Protein AF-A0A1H6FJP8-F1 (afdb_monomer_lite)

pLDDT: mean 87.3, std 17.68, range [24.69, 98.19]

Radius of gyration: 52.6 Å; chains: 1; bounding box: 92×52×148 Å

Foldseek 3Di:
DDDDDDDDDDDDDDDDDDDDDDDPPPPVLQVVLVVLQVVLVVCVVVVNNVVSVVSLVVNCVRPVVYPSVVVSVVVVLVVLQVVLVVLLVVLVVCVVVLVLVSSLVSLVVSCVPRVPYPSNVVSVVCNVVSVVSVVVVVVVVVVVVVVVVVVVVVVVLVVLQVQLVVCVVVVVLVSSLVSLVVSCVVPVPDPSNVVSVVCVQFGFDDDPQWTAGQQQWIARNPVRDIDRLEADQWDRPSQATDDDHDKDAQVVQQVDFDDGPNDGPDGFAAPLVVQQQFAWPLPQVRGDHSAAPPVRDDDHRPDDEPPNTDAPRGPCNRNPPDDSWAAHHPDPDGPDIHD

Sequence (339 aa):
MQKILIPLLLLCFVALAAQAWDIPFLNTDESKAEELYNKALDLEVQDQSDKALLYYQDILTRYPDTETAKAVRKKLAEAKESEADVIYQKVLQAEARQDFTQALVYCRELINRYPDTRSASEAQNKLADLEQAQQVAQARQQQREAEQQQQEAQQAINDLYQKALQYEALQDFNNARLYYLDVLNRYPGSSTAQAAQAKLNKLPTKINRYLGYPDGTAKDMVTELMWMRCSVGQKWNGSTCVGKAQRFKWDDAKAIHKTFAGYNDWRLPSIKELRTLVYCSNGKPHYLSMGKDANNNYSGCQGESGKDHDQPTIVKAIFPNTPSGRFWSSSPHADMPGM

Organism: NCBI:txid1899563

InterPro domains:
  IPR011460 Lcl, C-terminal [PF07603] (2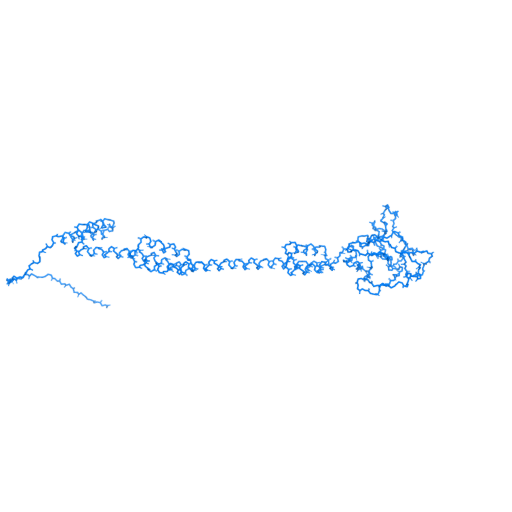16-334)
  IPR011990 Tetratricopeptide-like helical domain superfamily [G3DSA:1.25.40.10] (25-85)
  IPR011990 Tetratricopeptide-like helical domain superfamily [G3DSA:1.25.40.10] (86-206)
  IPR011990 Tetratricopeptide-like helical domain superfamily [SSF48452] (28-192)
  IPR019734 Tetratricopeptide repeat [PF13174] (36-66)
  IPR019734 Tetratricopeptide repeat [PF13174] (93-117)
  IPR019734 Tetratricopeptide repeat [PF13174] (160-190)
  IPR019734 Tetratricopeptide repeat [SM00028] (33-66)
  IPR019734 Tetratricopeptide repeat [SM00028] (84-117)
  IPR019734 Tetratricopeptide repeat [SM00028] (157-190)

Structure (mmCIF, N/CA/C/O backbone):
data_AF-A0A1H6FJP8-F1
#
_entry.id   AF-A0A1H6FJP8-F1
#
loop_
_atom_site.group_PDB
_atom_site.id
_atom_site.type_symbol
_atom_site.label_atom_id
_atom_site.label_alt_id
_atom_site.label_comp_id
_atom_site.label_asym_id
_atom_site.label_entity_id
_atom_site.label_seq_id
_atom_site.pdbx_PDB_ins_code
_atom_site.Cartn_x
_atom_site.Cartn_y
_atom_site.Cartn_z
_atom_site.occupancy
_atom_site.B_iso_or_equiv
_atom_site.auth_seq_id
_atom_site.auth_comp_id
_atom_site.auth_asym_id
_atom_site.auth_atom_id
_atom_site.pdbx_PDB_model_num
ATOM 1 N N . MET A 1 1 ? -16.285 -37.880 72.149 1.00 37.03 1 MET A N 1
ATOM 2 C CA . MET A 1 1 ? -15.861 -36.712 72.963 1.00 37.03 1 MET A CA 1
ATOM 3 C C . MET A 1 1 ? -16.371 -35.483 72.216 1.00 37.03 1 MET A C 1
ATOM 5 O O . MET A 1 1 ? -16.060 -35.427 71.042 1.00 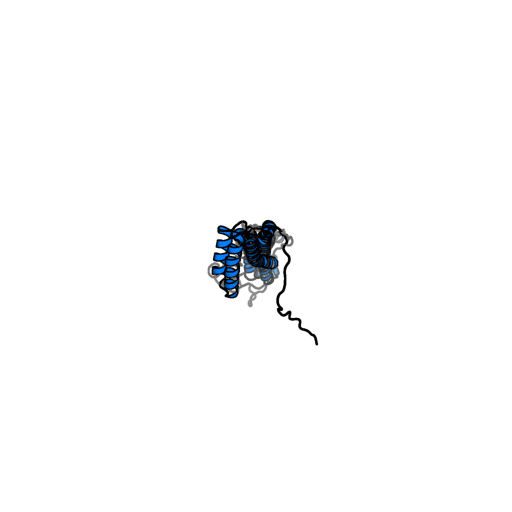37.03 1 MET A O 1
ATOM 9 N N . GLN A 1 2 ? -17.223 -34.563 72.676 1.00 29.03 2 GLN A N 1
ATOM 10 C CA . GLN A 1 2 ? -17.702 -34.055 73.977 1.00 29.03 2 GLN A CA 1
ATOM 11 C C . GLN A 1 2 ? -19.235 -33.788 73.867 1.00 29.03 2 GLN A C 1
ATOM 13 O O . GLN A 1 2 ? -19.692 -33.488 72.774 1.00 29.03 2 GLN A O 1
ATOM 18 N N . LYS A 1 3 ? -20.091 -34.161 74.839 1.00 25.47 3 LYS A N 1
ATOM 19 C CA . LYS A 1 3 ? -20.583 -33.428 76.047 1.00 25.47 3 LYS A CA 1
ATOM 20 C C . LYS A 1 3 ? -21.399 -32.150 75.746 1.00 25.47 3 LYS A C 1
ATOM 22 O O . LYS A 1 3 ? -20.947 -31.386 74.916 1.00 25.47 3 LYS A O 1
ATOM 27 N N . ILE A 1 4 ? -22.485 -31.748 76.422 1.00 25.11 4 ILE A N 1
ATOM 28 C CA . ILE A 1 4 ? -23.422 -32.272 77.445 1.00 25.11 4 ILE A CA 1
ATOM 29 C C . ILE A 1 4 ? -24.652 -31.322 77.436 1.00 25.11 4 ILE A C 1
ATOM 31 O O . ILE A 1 4 ? -24.547 -30.162 77.056 1.00 25.11 4 ILE A O 1
ATOM 35 N N . LEU A 1 5 ? -25.778 -31.870 77.886 1.00 24.69 5 LEU A N 1
ATOM 36 C CA . LEU A 1 5 ? -27.115 -31.342 78.191 1.00 24.69 5 LEU A CA 1
ATOM 37 C C . LEU A 1 5 ? -27.171 -30.169 79.208 1.00 24.69 5 LEU A C 1
ATOM 39 O O . LEU A 1 5 ? -26.436 -30.233 80.185 1.00 24.69 5 LEU A O 1
ATOM 43 N N . ILE A 1 6 ? -28.151 -29.252 79.096 1.00 25.92 6 ILE A N 1
ATOM 44 C CA . ILE A 1 6 ? -28.998 -28.781 80.228 1.00 25.92 6 ILE A CA 1
ATOM 45 C C . ILE A 1 6 ? -30.409 -28.431 79.697 1.00 25.92 6 ILE A C 1
ATOM 47 O O . ILE A 1 6 ? -30.527 -27.519 78.882 1.00 25.92 6 ILE A O 1
ATOM 51 N N . PRO A 1 7 ? -31.484 -29.095 80.168 1.00 34.25 7 PRO A N 1
ATOM 52 C CA . PRO A 1 7 ? -32.860 -28.629 80.060 1.00 34.25 7 PRO A CA 1
ATOM 53 C C . PRO A 1 7 ? -33.293 -28.001 81.396 1.00 34.25 7 PRO A C 1
ATOM 55 O O . PRO A 1 7 ? -32.914 -28.484 82.463 1.00 34.25 7 PRO A O 1
ATOM 58 N N . LEU A 1 8 ? -34.110 -26.951 81.370 1.00 26.64 8 LEU A N 1
ATOM 59 C CA . LEU A 1 8 ? -34.722 -26.420 82.589 1.00 26.64 8 LEU A CA 1
ATOM 60 C C . LEU A 1 8 ? -36.239 -26.586 82.517 1.00 26.64 8 LEU A C 1
ATOM 62 O O . LEU A 1 8 ? -36.924 -26.007 81.679 1.00 26.64 8 LEU A O 1
ATOM 66 N N . LEU A 1 9 ? -36.695 -27.482 83.390 1.00 30.22 9 LEU A N 1
ATOM 67 C CA . LEU A 1 9 ? -38.067 -27.824 83.722 1.00 30.22 9 LEU A CA 1
ATOM 68 C C . LEU A 1 9 ? -38.805 -26.643 84.363 1.00 30.22 9 LEU A C 1
ATOM 70 O O . LEU A 1 9 ? -38.245 -25.907 85.174 1.00 30.22 9 LEU A O 1
ATOM 74 N N . LEU A 1 10 ? -40.102 -26.574 84.059 1.00 35.06 10 LEU A N 1
ATOM 75 C CA . LEU A 1 10 ? -41.147 -26.022 84.919 1.00 35.06 10 LEU A CA 1
ATOM 76 C C . LEU A 1 10 ? -41.001 -26.499 86.374 1.00 35.06 10 LEU A C 1
ATOM 78 O O . LEU A 1 10 ? -40.794 -27.691 86.584 1.00 35.06 10 LEU A O 1
ATOM 82 N N . LEU A 1 11 ? -41.286 -25.628 87.350 1.00 30.16 11 LEU A N 1
ATOM 83 C CA . LEU A 1 11 ? -42.039 -25.995 88.558 1.00 30.16 11 LEU A CA 1
ATOM 84 C C . LEU A 1 11 ? -42.697 -24.772 89.235 1.00 30.16 11 LEU A C 1
ATOM 86 O O . LEU A 1 11 ? -42.210 -23.649 89.178 1.00 30.16 11 LEU A O 1
ATOM 90 N N . CYS A 1 12 ? -43.851 -25.075 89.823 1.00 28.27 12 CYS A N 1
ATOM 91 C CA . CYS A 1 12 ? -44.948 -24.274 90.366 1.00 28.27 12 CYS A CA 1
ATOM 92 C C . CYS A 1 12 ? -44.674 -23.234 91.481 1.00 28.27 12 CYS A C 1
ATOM 94 O O . CYS A 1 12 ? -43.798 -23.417 92.315 1.00 28.27 12 CYS A O 1
ATOM 96 N N . PHE A 1 13 ? -45.575 -22.232 91.515 1.00 31.69 13 PHE A N 1
ATOM 97 C CA . PHE A 1 13 ? -46.287 -21.576 92.643 1.00 31.69 13 PHE A CA 1
ATOM 98 C C . PHE A 1 13 ? -45.646 -21.482 94.053 1.00 31.69 13 PHE A C 1
ATOM 100 O O . PHE A 1 13 ? -45.342 -22.502 94.658 1.00 31.69 13 PHE A O 1
ATOM 107 N N . VAL A 1 14 ? -45.665 -20.278 94.665 1.00 29.44 14 VAL A N 1
ATOM 108 C CA . VAL A 1 14 ? -46.598 -19.844 95.752 1.00 29.44 14 VAL A CA 1
ATOM 109 C C . VAL A 1 14 ? -46.200 -18.461 96.355 1.00 29.44 14 VAL A C 1
ATOM 111 O O . VAL A 1 14 ? -45.043 -18.229 96.678 1.00 29.44 14 VAL A O 1
ATOM 114 N N . ALA A 1 15 ? -47.233 -17.628 96.590 1.00 28.47 15 ALA A N 1
ATOM 115 C CA . ALA A 1 15 ? -47.436 -16.568 97.609 1.00 28.47 15 ALA A CA 1
ATOM 116 C C . ALA A 1 15 ? -46.882 -15.123 97.478 1.00 28.47 15 ALA A C 1
ATOM 118 O O . ALA A 1 15 ? -45.698 -14.852 97.615 1.00 28.47 15 ALA A O 1
ATOM 119 N N . LEU A 1 16 ? -47.869 -14.211 97.388 1.00 32.22 16 LEU A N 1
ATOM 120 C CA . LEU A 1 16 ? -48.073 -12.918 98.075 1.00 32.22 16 LEU A CA 1
ATOM 121 C C . LEU A 1 16 ? -46.871 -11.998 98.374 1.00 32.22 16 LEU A C 1
ATOM 123 O O . LEU A 1 16 ? -46.138 -12.218 99.331 1.00 32.22 16 LEU A O 1
ATOM 127 N N . ALA A 1 17 ? -46.888 -10.814 97.753 1.00 30.05 17 ALA A N 1
ATOM 128 C CA . ALA A 1 17 ? -46.855 -9.539 98.476 1.00 30.05 17 ALA A CA 1
ATOM 129 C C . ALA A 1 17 ? -47.378 -8.410 97.576 1.00 30.05 17 ALA A C 1
ATOM 131 O O . ALA A 1 17 ? -46.937 -8.236 96.444 1.00 30.05 17 ALA A O 1
ATOM 132 N N . ALA A 1 18 ? -48.340 -7.654 98.098 1.00 38.50 18 ALA A N 1
ATOM 133 C CA . ALA A 1 18 ? -48.802 -6.405 97.524 1.00 38.50 18 ALA A CA 1
ATOM 134 C C . ALA A 1 18 ? -47.677 -5.364 97.562 1.00 38.50 18 ALA A C 1
ATOM 136 O O . ALA A 1 18 ? -47.093 -5.148 98.622 1.00 38.50 18 ALA A O 1
ATOM 137 N N . GLN A 1 19 ? -47.439 -4.681 96.445 1.00 33.97 19 GLN A N 1
ATOM 138 C CA . GLN A 1 19 ? -46.933 -3.312 96.428 1.00 33.97 19 GLN A CA 1
ATOM 139 C C . GLN A 1 19 ? -47.252 -2.684 95.072 1.00 33.97 19 GLN A C 1
ATOM 141 O O . GLN A 1 19 ? -46.854 -3.182 94.023 1.00 33.97 19 GLN A O 1
ATOM 146 N N . ALA A 1 20 ? -48.034 -1.610 95.136 1.00 43.78 20 ALA A N 1
ATOM 147 C CA . ALA A 1 20 ? -48.386 -0.752 94.025 1.00 43.78 20 ALA A CA 1
ATOM 148 C C . ALA A 1 20 ? -47.118 -0.170 93.392 1.00 43.78 20 ALA A C 1
ATOM 150 O O . ALA A 1 20 ? -46.425 0.624 94.021 1.00 43.78 20 ALA A O 1
ATOM 151 N N . TRP A 1 21 ? -46.846 -0.585 92.161 1.00 34.16 21 TRP A N 1
ATOM 152 C CA . TRP A 1 21 ? -45.980 0.096 91.211 1.00 34.16 21 TRP A CA 1
ATOM 153 C C . TRP A 1 21 ? -46.736 0.071 89.886 1.00 34.16 21 TRP A C 1
ATOM 155 O O . TRP A 1 21 ? -47.302 -0.960 89.518 1.00 34.16 21 TRP A O 1
ATOM 165 N N . ASP A 1 22 ? -46.828 1.234 89.254 1.00 36.91 22 ASP A N 1
ATOM 166 C CA . ASP A 1 22 ? -47.568 1.513 88.029 1.00 36.91 22 ASP A CA 1
ATOM 167 C C . ASP A 1 22 ? -47.488 0.370 87.006 1.00 36.91 22 ASP A C 1
ATOM 169 O O . ASP A 1 22 ? -46.430 0.097 86.442 1.00 36.91 22 ASP A O 1
ATOM 173 N N . ILE A 1 23 ? -48.621 -0.293 86.744 1.00 41.06 23 ILE A N 1
ATOM 174 C CA . ILE A 1 23 ? -48.758 -1.152 85.565 1.00 41.06 23 ILE A CA 1
ATOM 175 C C . ILE A 1 23 ? -48.712 -0.190 84.373 1.00 41.06 23 ILE A C 1
ATOM 177 O O . ILE A 1 23 ? -49.625 0.636 84.254 1.00 41.06 23 ILE A O 1
ATOM 181 N N . PRO A 1 24 ? -47.693 -0.248 83.494 1.00 42.62 24 PRO A N 1
ATOM 182 C CA . PRO A 1 24 ? -47.736 0.530 82.274 1.00 42.62 24 PRO A CA 1
ATOM 183 C C . PRO A 1 24 ? -48.960 0.036 81.517 1.00 42.62 24 PRO A C 1
ATOM 185 O O . PRO A 1 24 ? -49.108 -1.166 81.291 1.00 42.62 24 PRO A O 1
ATOM 188 N N . PHE A 1 25 ? -49.861 0.960 81.197 1.00 43.28 25 PHE A N 1
ATOM 189 C CA . PHE A 1 25 ? -50.968 0.746 80.277 1.00 43.28 25 PHE A CA 1
ATOM 190 C C . PHE A 1 25 ? -50.482 -0.178 79.152 1.00 43.28 25 PHE A C 1
ATOM 192 O O . PHE A 1 25 ? -49.565 0.195 78.419 1.00 43.28 25 PHE A O 1
ATOM 199 N N . LEU A 1 26 ? -51.033 -1.395 79.058 1.00 48.91 26 LEU A N 1
ATOM 200 C CA . LEU A 1 26 ? -50.840 -2.267 77.902 1.00 48.91 26 LEU A CA 1
ATOM 201 C C . LEU A 1 26 ? -51.206 -1.419 76.690 1.00 48.91 26 LEU A C 1
ATOM 203 O O . LEU A 1 26 ? -52.383 -1.116 76.486 1.00 48.91 26 LEU A O 1
ATOM 207 N N . ASN A 1 27 ? -50.200 -0.958 75.948 1.00 58.41 27 ASN A N 1
ATOM 208 C CA . ASN A 1 27 ? -50.434 -0.191 74.746 1.00 58.41 27 ASN A CA 1
ATOM 209 C C . ASN A 1 27 ? -51.153 -1.144 73.790 1.00 58.41 27 ASN A C 1
ATOM 211 O O . ASN A 1 27 ? -50.550 -2.080 73.265 1.00 58.41 27 ASN A O 1
ATOM 215 N N . THR A 1 28 ? -52.469 -0.974 73.645 1.00 75.62 28 THR A N 1
ATOM 216 C CA . THR A 1 28 ? -53.315 -1.915 72.902 1.00 75.62 28 THR A CA 1
ATOM 217 C C . THR A 1 28 ? -52.879 -2.043 71.451 1.00 75.62 28 THR A C 1
ATOM 219 O O . THR A 1 28 ? -53.184 -3.043 70.811 1.00 75.62 28 THR A O 1
ATOM 222 N N . ASP A 1 29 ? -52.166 -1.041 70.947 1.00 86.62 29 ASP A N 1
ATOM 223 C CA . ASP A 1 29 ? -51.645 -1.009 69.591 1.00 86.62 29 ASP A CA 1
ATOM 224 C C . ASP A 1 29 ? -50.346 -1.813 69.455 1.00 86.62 29 ASP A C 1
ATOM 226 O O . ASP A 1 29 ? -50.175 -2.493 68.449 1.00 86.62 29 ASP A O 1
ATOM 230 N N . GLU A 1 30 ? -49.490 -1.847 70.486 1.00 90.06 30 GLU A N 1
ATOM 231 C CA . GLU A 1 30 ? -48.284 -2.693 70.501 1.00 90.06 30 GLU A CA 1
ATOM 232 C C . GLU A 1 30 ? -48.661 -4.178 70.493 1.00 90.06 30 GLU A C 1
ATOM 234 O O . GLU A 1 30 ? -48.193 -4.936 69.654 1.00 90.06 30 GLU A O 1
ATOM 239 N N . SER A 1 31 ? -49.594 -4.586 71.358 1.00 89.38 31 SER A N 1
ATOM 240 C CA . SER A 1 31 ? -50.030 -5.987 71.434 1.00 89.38 31 SER A CA 1
ATOM 241 C C . SER A 1 31 ? -50.713 -6.466 70.142 1.00 89.38 31 SER A C 1
ATOM 243 O O . SER A 1 31 ? -50.504 -7.600 69.711 1.00 89.38 31 SER A O 1
ATOM 245 N N . LYS A 1 32 ? -51.496 -5.599 69.482 1.00 92.19 32 LYS A N 1
ATOM 246 C CA . LYS A 1 32 ? -52.093 -5.905 68.169 1.00 92.19 32 LYS A CA 1
ATOM 247 C C . LYS A 1 32 ? -51.037 -5.978 67.066 1.00 92.19 32 LYS A C 1
ATOM 249 O O . LYS A 1 32 ? -51.143 -6.832 66.187 1.00 92.19 32 LYS A O 1
ATOM 254 N N . ALA A 1 33 ? -50.030 -5.105 67.107 1.00 91.69 33 ALA A N 1
ATOM 255 C CA . ALA A 1 33 ? -48.909 -5.148 66.178 1.00 91.69 33 ALA A CA 1
ATOM 256 C C . ALA A 1 33 ? -48.092 -6.442 66.346 1.00 91.69 33 ALA A C 1
ATOM 258 O O . ALA A 1 33 ? -47.788 -7.087 65.342 1.00 91.69 33 ALA A O 1
ATOM 259 N N . GLU A 1 34 ? -47.815 -6.874 67.581 1.00 94.12 34 GLU A N 1
ATOM 260 C CA . GLU A 1 34 ? -47.133 -8.143 67.879 1.00 94.12 34 GLU A CA 1
ATOM 261 C C . GLU A 1 34 ? -47.913 -9.362 67.362 1.00 94.12 34 GLU A C 1
ATOM 263 O O . GLU A 1 34 ? -47.320 -10.278 66.790 1.00 94.12 34 GLU A O 1
ATOM 268 N N . GLU A 1 35 ? -49.245 -9.385 67.502 1.00 93.19 35 GLU A N 1
ATOM 269 C CA . GLU A 1 35 ? -50.070 -10.487 66.983 1.00 93.19 35 GLU A CA 1
ATOM 270 C C . GLU A 1 35 ? -49.950 -10.614 65.455 1.00 93.19 35 GLU A C 1
ATOM 272 O O . GLU A 1 35 ? -49.776 -11.715 64.923 1.00 93.19 35 GLU A O 1
ATOM 277 N N . LEU A 1 36 ? -50.015 -9.489 64.737 1.00 93.69 36 LEU A N 1
ATOM 278 C CA . LEU A 1 36 ? -49.828 -9.461 63.284 1.00 93.69 36 LEU A CA 1
ATOM 279 C C . LEU A 1 36 ? -48.393 -9.832 62.892 1.00 93.69 36 LEU A C 1
ATOM 281 O O . LEU A 1 36 ? -48.193 -10.529 61.897 1.00 93.69 36 LEU A O 1
ATOM 285 N N . TYR A 1 37 ? -47.402 -9.408 63.677 1.00 93.88 37 TYR A N 1
ATOM 286 C CA . TYR A 1 37 ? -45.995 -9.717 63.440 1.00 93.88 37 TYR A CA 1
ATOM 287 C C . TYR A 1 37 ? -45.714 -11.217 63.570 1.00 93.88 37 TYR A C 1
ATOM 289 O O . TYR A 1 37 ? -45.068 -11.797 62.699 1.00 93.88 37 TYR A O 1
ATOM 297 N N . ASN A 1 38 ? -46.268 -11.871 64.593 1.00 94.31 38 ASN A N 1
ATOM 298 C CA . ASN A 1 38 ? -46.144 -13.318 64.777 1.00 94.31 38 ASN A CA 1
ATOM 299 C C . ASN A 1 38 ? -46.819 -14.101 63.641 1.00 94.31 38 ASN A C 1
ATOM 301 O O . ASN A 1 38 ? -46.227 -15.039 63.115 1.00 94.31 38 ASN A O 1
ATOM 305 N N . LYS A 1 39 ? -47.998 -13.661 63.173 1.00 94.38 39 LYS A N 1
ATOM 306 C CA . LYS A 1 39 ? -48.638 -14.244 61.977 1.00 94.38 39 LYS A CA 1
ATOM 307 C C . LYS A 1 39 ? -47.760 -14.116 60.732 1.00 94.38 39 LYS A C 1
ATOM 309 O O . LYS A 1 39 ? -47.713 -15.039 59.924 1.00 94.38 39 LYS A O 1
ATOM 314 N N . ALA A 1 40 ? -47.071 -12.987 60.568 1.00 94.06 40 ALA A N 1
ATOM 315 C CA . ALA A 1 40 ? -46.138 -12.797 59.464 1.00 94.06 40 ALA A CA 1
ATOM 316 C C . ALA A 1 40 ? -44.941 -13.758 59.561 1.00 94.06 40 ALA A C 1
ATOM 318 O O . ALA A 1 40 ? -44.594 -14.383 58.564 1.00 94.06 40 ALA A O 1
ATOM 319 N N . LEU A 1 41 ? -44.363 -13.941 60.755 1.00 93.94 41 LEU A N 1
ATOM 320 C CA . LEU A 1 41 ? -43.271 -14.898 60.981 1.00 93.94 41 LEU A CA 1
ATOM 321 C C . LEU A 1 41 ? -43.690 -16.348 60.688 1.00 93.94 41 LEU A C 1
ATOM 323 O O . LEU A 1 41 ? -42.945 -17.076 60.036 1.00 93.94 41 LEU A O 1
ATOM 327 N N . ASP A 1 42 ? -44.890 -16.760 61.103 1.00 94.19 42 ASP A N 1
ATOM 328 C CA . ASP A 1 42 ? -45.411 -18.102 60.806 1.00 94.19 42 ASP A CA 1
ATOM 329 C C . ASP A 1 42 ? -45.552 -18.345 59.296 1.00 94.19 42 ASP A C 1
ATOM 331 O O . ASP A 1 42 ? -45.315 -19.453 58.808 1.00 94.19 42 ASP A O 1
ATOM 335 N N . LEU A 1 43 ? -45.927 -17.308 58.542 1.00 93.12 43 LEU A N 1
ATOM 336 C CA . LEU A 1 43 ? -46.020 -17.362 57.084 1.00 93.12 43 LEU A CA 1
ATOM 337 C C . LEU A 1 43 ? -44.643 -17.418 56.418 1.00 93.12 43 LEU A C 1
ATOM 339 O O . LEU A 1 43 ? -44.495 -18.127 55.425 1.00 93.12 43 LEU A O 1
ATOM 343 N N . GLU A 1 44 ? -43.631 -16.738 56.961 1.00 91.50 44 GLU A N 1
ATOM 344 C CA . GLU A 1 44 ? -42.245 -16.865 56.485 1.00 91.50 44 GLU A CA 1
ATOM 345 C C . GLU A 1 44 ? -41.703 -18.284 56.687 1.00 91.50 44 GLU A C 1
ATOM 347 O O . GLU A 1 44 ? -41.076 -18.836 55.786 1.00 91.50 44 GLU A O 1
ATOM 352 N N . VAL A 1 45 ? -41.999 -18.922 57.827 1.00 93.88 45 VAL A N 1
ATOM 353 C CA . VAL A 1 45 ? -41.628 -20.329 58.081 1.00 93.88 45 VAL A CA 1
ATOM 354 C C . VAL A 1 45 ? -42.276 -21.277 57.062 1.00 93.88 45 VAL A C 1
ATOM 356 O O . VAL A 1 45 ? -41.730 -22.335 56.756 1.00 93.88 45 VAL A O 1
ATOM 359 N N . GLN A 1 46 ? -43.425 -20.890 56.507 1.00 94.19 46 GLN A N 1
ATOM 360 C CA . GLN A 1 46 ? -44.144 -21.626 55.466 1.00 94.19 46 GLN A CA 1
ATOM 361 C C . GLN A 1 46 ? -43.735 -21.228 54.037 1.00 94.19 46 GLN A C 1
ATOM 363 O O . GLN A 1 46 ? -44.418 -21.625 53.092 1.00 94.19 46 GLN A O 1
ATOM 368 N N . ASP A 1 47 ? -42.661 -20.447 53.871 1.00 91.06 47 ASP A N 1
ATOM 369 C CA . ASP A 1 47 ? -42.172 -19.937 52.580 1.00 91.06 47 ASP A CA 1
ATOM 370 C C . ASP A 1 47 ? -43.213 -19.071 51.833 1.00 91.06 47 ASP A C 1
ATOM 372 O O . ASP A 1 47 ? -43.252 -18.985 50.608 1.00 91.06 47 ASP A O 1
ATOM 376 N N . GLN A 1 48 ? -44.109 -18.416 52.582 1.00 92.56 48 GLN A N 1
ATOM 377 C CA . GLN A 1 48 ? -45.150 -17.521 52.061 1.00 92.56 48 GLN A CA 1
ATOM 378 C C . GLN A 1 48 ? -44.769 -16.049 52.255 1.00 92.56 48 GLN A C 1
ATOM 380 O O . GLN A 1 48 ? -45.565 -15.245 52.751 1.00 92.56 48 GLN A O 1
ATOM 385 N N . SER A 1 49 ? -43.553 -15.689 51.840 1.00 87.00 49 SER A N 1
ATOM 386 C CA . SER A 1 49 ? -42.951 -14.361 52.030 1.00 87.00 49 SER A CA 1
ATOM 387 C C . SER A 1 49 ? -43.798 -13.213 51.468 1.00 87.00 49 SER A C 1
ATOM 389 O O . SER A 1 49 ? -43.931 -12.174 52.113 1.00 87.00 49 SER A O 1
ATOM 391 N N . ASP A 1 50 ? -44.473 -13.415 50.331 1.00 89.94 50 ASP A N 1
ATOM 392 C CA . ASP A 1 50 ? -45.378 -12.412 49.747 1.00 89.94 50 ASP A CA 1
ATOM 393 C C . ASP A 1 50 ? -46.571 -12.097 50.660 1.00 89.94 50 ASP A C 1
ATOM 395 O O . ASP A 1 50 ? -47.018 -10.954 50.760 1.00 89.94 50 ASP A O 1
ATOM 399 N N . LYS A 1 51 ? -47.089 -13.112 51.363 1.00 91.50 51 LYS A N 1
ATOM 400 C CA . LYS A 1 51 ? -48.190 -12.927 52.315 1.00 91.50 51 LYS A CA 1
ATOM 401 C C . LYS A 1 51 ? -47.692 -12.324 53.619 1.00 91.50 51 LYS A C 1
ATOM 403 O O . LYS A 1 51 ? -48.377 -11.466 54.168 1.00 91.50 51 LYS A O 1
ATOM 408 N N . ALA A 1 52 ? -46.516 -12.731 54.097 1.00 91.69 52 ALA A N 1
ATOM 409 C CA . ALA A 1 52 ? -45.880 -12.120 55.262 1.00 91.69 52 ALA A CA 1
ATOM 410 C C . ALA A 1 52 ? -45.652 -10.610 55.050 1.00 91.69 52 ALA A C 1
ATOM 412 O O . ALA A 1 52 ? -45.942 -9.808 55.939 1.00 91.69 52 ALA A O 1
ATOM 413 N N . LEU A 1 53 ? -45.256 -10.206 53.836 1.00 92.94 53 LEU A N 1
ATOM 414 C CA . LEU A 1 53 ? -45.071 -8.803 53.461 1.00 92.94 53 LEU A CA 1
ATOM 415 C C . LEU A 1 53 ? -46.352 -7.967 53.608 1.00 92.94 53 LEU A C 1
ATOM 417 O O . LEU A 1 53 ? -46.272 -6.817 54.040 1.00 92.94 53 LEU A O 1
ATOM 421 N N . LEU A 1 54 ? -47.529 -8.532 53.312 1.00 92.88 54 LEU A N 1
ATOM 422 C CA . LEU A 1 54 ? -48.814 -7.844 53.501 1.00 92.88 54 LEU A CA 1
ATOM 423 C C . LEU A 1 54 ? -49.075 -7.524 54.978 1.00 92.88 54 LEU A C 1
ATOM 425 O O . LEU A 1 54 ? -49.488 -6.412 55.298 1.00 92.88 54 LEU A O 1
ATOM 429 N N . TYR A 1 55 ? -48.792 -8.465 55.883 1.00 93.50 55 TYR A N 1
ATOM 430 C CA . TYR A 1 55 ? -48.924 -8.235 57.325 1.00 93.50 55 TYR A CA 1
ATOM 431 C C . TYR A 1 55 ? -47.915 -7.198 57.824 1.00 93.50 55 TYR A C 1
ATOM 433 O O . TYR A 1 55 ? -48.279 -6.314 58.596 1.00 93.50 55 TYR A O 1
ATOM 441 N N . TYR A 1 56 ? -46.673 -7.237 57.334 1.00 94.38 56 TYR A N 1
ATOM 442 C CA . TYR A 1 56 ? -45.678 -6.208 57.641 1.00 94.38 56 TYR A CA 1
ATOM 443 C C . TYR A 1 56 ? -46.111 -4.815 57.174 1.00 94.38 56 TYR A C 1
ATOM 445 O O . TYR A 1 56 ? -45.990 -3.853 57.930 1.00 94.38 56 TYR A O 1
ATOM 453 N N . GLN A 1 57 ? -46.671 -4.691 55.970 1.00 95.00 57 GLN A N 1
ATOM 454 C CA . GLN A 1 57 ? -47.215 -3.421 55.480 1.00 95.00 57 GLN A CA 1
ATOM 455 C C . GLN A 1 57 ? -48.420 -2.947 56.305 1.00 95.00 57 GLN A C 1
ATOM 457 O O . GLN A 1 57 ? -48.540 -1.749 56.573 1.00 95.00 57 GLN A O 1
ATOM 462 N N . ASP A 1 58 ? -49.280 -3.867 56.750 1.00 95.31 58 ASP A N 1
ATOM 463 C CA . ASP A 1 58 ? -50.443 -3.545 57.584 1.00 95.31 58 ASP A CA 1
ATOM 464 C C . ASP A 1 58 ? -50.011 -2.991 58.952 1.00 95.31 58 ASP A C 1
ATOM 466 O O . ASP A 1 58 ? -50.527 -1.961 59.389 1.00 95.31 58 ASP A O 1
ATOM 470 N N . ILE A 1 59 ? -48.985 -3.590 59.573 1.00 95.00 59 ILE A N 1
ATOM 471 C CA . ILE A 1 59 ? -48.379 -3.104 60.825 1.00 95.00 59 ILE A CA 1
ATOM 472 C C . ILE A 1 59 ? -47.826 -1.687 60.654 1.00 95.00 59 ILE A C 1
ATOM 474 O O . ILE A 1 59 ? -48.113 -0.810 61.466 1.00 95.00 59 ILE A O 1
ATOM 478 N N . LEU A 1 60 ? -47.066 -1.438 59.583 1.00 95.56 60 LEU A N 1
ATOM 479 C CA . LEU A 1 60 ? -46.476 -0.120 59.321 1.00 95.56 60 LEU A CA 1
ATOM 480 C C . LEU A 1 60 ? -47.523 0.962 59.045 1.00 95.56 60 LEU A C 1
ATOM 482 O O . LEU A 1 60 ? -47.267 2.134 59.318 1.00 95.56 60 LEU A O 1
ATOM 486 N N . THR A 1 61 ? -48.677 0.572 58.504 1.00 95.44 61 THR A N 1
ATOM 487 C CA . THR A 1 61 ? -49.765 1.489 58.150 1.00 95.44 61 THR A CA 1
ATOM 488 C C . THR A 1 61 ? -50.645 1.809 59.354 1.00 95.44 61 THR A C 1
ATOM 490 O O . THR A 1 61 ? -50.986 2.968 59.577 1.00 95.44 61 THR A O 1
ATOM 493 N N . ARG A 1 62 ? -51.031 0.790 60.130 1.00 94.38 62 ARG A N 1
ATOM 494 C CA . ARG A 1 62 ? -51.993 0.936 61.234 1.00 94.38 62 ARG A CA 1
ATOM 495 C C . ARG A 1 62 ? -51.344 1.284 62.565 1.00 94.38 62 ARG A C 1
ATOM 497 O O . ARG A 1 62 ? -51.987 1.935 63.381 1.00 94.38 62 ARG A O 1
ATOM 504 N N . TYR A 1 63 ? -50.099 0.863 62.780 1.00 94.25 63 TYR A N 1
ATOM 505 C CA . TYR A 1 63 ? -49.409 0.968 64.067 1.00 94.25 63 TYR A CA 1
ATOM 506 C C . TYR A 1 63 ? -47.990 1.556 63.926 1.00 94.25 63 TYR A C 1
ATOM 508 O O . TYR A 1 63 ? -47.034 0.976 64.444 1.00 94.25 63 TYR A O 1
ATOM 516 N N . PRO A 1 64 ? -47.801 2.700 63.236 1.00 93.69 64 PRO A N 1
ATOM 517 C CA . PRO A 1 64 ? -46.484 3.187 62.815 1.00 93.69 64 PRO A CA 1
ATOM 518 C C . PRO A 1 64 ? -45.513 3.509 63.962 1.00 93.69 64 PRO A C 1
ATOM 520 O O . PRO A 1 64 ? -44.301 3.412 63.754 1.00 93.69 64 PRO A O 1
ATOM 523 N N . ASP A 1 65 ? -46.008 3.883 65.141 1.00 92.75 65 ASP A N 1
ATOM 524 C CA . ASP A 1 65 ? -45.177 4.361 66.257 1.00 92.75 65 ASP A CA 1
ATOM 525 C C . ASP A 1 65 ? -44.788 3.257 67.259 1.00 92.75 65 ASP A C 1
ATOM 527 O O . ASP A 1 65 ? -44.068 3.520 68.222 1.00 92.75 65 ASP A O 1
ATOM 531 N N . THR A 1 66 ? -45.233 2.019 67.019 1.00 93.88 66 THR A N 1
ATOM 532 C CA . THR A 1 66 ? -44.940 0.848 67.866 1.00 93.88 66 THR A CA 1
ATOM 533 C C . THR A 1 66 ? -43.478 0.400 67.771 1.00 93.88 66 THR A C 1
ATOM 535 O O . THR A 1 66 ? -42.812 0.594 66.745 1.00 93.88 66 THR A O 1
ATOM 538 N N . GLU A 1 67 ? -42.970 -0.246 68.824 1.00 93.38 67 GLU A N 1
ATOM 539 C CA . GLU A 1 67 ? -41.650 -0.893 68.792 1.00 93.38 67 GLU A CA 1
ATOM 540 C C . GLU A 1 67 ? -41.639 -2.036 67.770 1.00 93.38 67 GLU A C 1
ATOM 542 O O . GLU A 1 67 ? -40.679 -2.182 67.007 1.00 93.38 67 GLU A O 1
ATOM 547 N N . THR A 1 68 ? -42.752 -2.762 67.649 1.00 91.75 68 THR A N 1
ATOM 548 C CA . THR A 1 68 ? -42.958 -3.762 66.600 1.00 91.75 68 THR A CA 1
ATOM 549 C C . THR A 1 68 ? -42.815 -3.149 65.206 1.00 91.75 68 THR A C 1
ATOM 551 O O . THR A 1 68 ? -42.057 -3.669 64.388 1.00 91.75 68 THR A O 1
ATOM 554 N N . ALA A 1 69 ? -43.441 -2.002 64.917 1.00 92.69 69 ALA A N 1
ATOM 555 C CA . ALA A 1 69 ? -43.266 -1.329 63.628 1.00 92.69 69 ALA A CA 1
ATOM 556 C C . ALA A 1 69 ? -41.813 -0.892 63.378 1.00 92.69 69 ALA A C 1
ATOM 558 O O . ALA A 1 69 ? -41.342 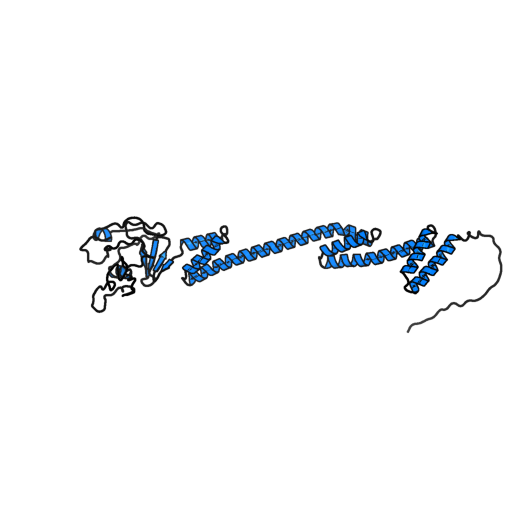-0.977 62.242 1.00 92.69 69 ALA A O 1
ATOM 559 N N . LYS A 1 70 ? -41.059 -0.466 64.403 1.00 93.56 70 LYS A N 1
ATOM 560 C CA . LYS A 1 70 ? -39.612 -0.196 64.263 1.00 93.56 70 LYS A CA 1
ATOM 561 C C . LYS A 1 70 ? -38.832 -1.463 63.902 1.00 93.56 70 LYS A C 1
ATOM 563 O O . LYS A 1 70 ? -38.000 -1.414 62.994 1.00 93.56 70 LYS A O 1
ATOM 568 N N . ALA A 1 71 ? -39.129 -2.591 64.550 1.00 93.12 71 ALA A N 1
ATOM 569 C CA . ALA A 1 71 ? -38.522 -3.881 64.230 1.00 93.12 71 ALA A CA 1
ATOM 570 C C . ALA A 1 71 ? -38.851 -4.329 62.793 1.00 93.12 71 ALA A C 1
ATOM 572 O O . ALA A 1 71 ? -37.948 -4.737 62.062 1.00 93.12 71 ALA A O 1
ATOM 573 N N . VAL A 1 72 ? -40.103 -4.161 62.345 1.00 93.94 72 VAL A N 1
ATOM 574 C CA . VAL A 1 72 ? -40.514 -4.442 60.958 1.00 93.94 72 VAL A CA 1
ATOM 575 C C . VAL A 1 72 ? -39.758 -3.563 59.961 1.00 93.94 72 VAL A C 1
ATOM 577 O O . VAL A 1 72 ? -39.220 -4.084 58.984 1.00 93.94 72 VAL A O 1
ATOM 580 N N . ARG A 1 73 ? -39.655 -2.245 60.200 1.00 93.81 73 ARG A N 1
ATOM 581 C CA . ARG A 1 73 ? -38.878 -1.338 59.328 1.00 93.81 73 ARG A CA 1
ATOM 582 C C . ARG A 1 73 ? -37.432 -1.801 59.197 1.00 93.81 73 ARG A C 1
ATOM 584 O O . ARG A 1 73 ? -36.917 -1.848 58.084 1.00 93.81 73 ARG A O 1
ATOM 591 N N . LYS A 1 74 ? -36.801 -2.162 60.320 1.00 93.44 74 LYS A N 1
ATOM 592 C CA . LYS A 1 74 ? -35.429 -2.677 60.341 1.00 93.44 74 LYS A CA 1
ATOM 593 C C . LYS A 1 74 ? -35.305 -3.963 59.521 1.00 93.44 74 LYS A C 1
ATOM 595 O O . LYS A 1 74 ? -34.453 -4.022 58.642 1.00 93.44 74 LYS A O 1
ATOM 600 N N . LYS A 1 75 ? -36.190 -4.940 59.738 1.00 92.94 75 LYS A N 1
ATOM 601 C CA . LYS A 1 75 ? -36.191 -6.215 59.003 1.00 92.94 75 LYS A CA 1
ATOM 602 C C . LYS A 1 75 ? -36.354 -6.017 57.492 1.00 92.94 75 LYS A C 1
ATOM 604 O O . LYS A 1 75 ? -35.609 -6.597 56.708 1.00 92.94 75 LYS A O 1
ATOM 609 N N . LEU A 1 76 ? -37.287 -5.162 57.067 1.00 91.50 76 LEU A N 1
ATOM 610 C CA . LEU A 1 76 ? -37.483 -4.859 55.645 1.00 91.50 76 LEU A CA 1
ATOM 611 C C . LEU A 1 76 ? -36.300 -4.088 55.039 1.00 91.50 76 LEU A C 1
ATOM 613 O O . LEU A 1 76 ? -35.976 -4.299 53.873 1.00 91.50 76 LEU A O 1
ATOM 617 N N . ALA A 1 77 ? -35.650 -3.207 55.806 1.00 90.81 77 ALA A N 1
ATOM 618 C CA . ALA A 1 77 ? -34.438 -2.518 55.365 1.00 90.81 77 ALA A CA 1
ATOM 619 C C . ALA A 1 77 ? -33.256 -3.490 55.199 1.00 90.81 77 ALA A C 1
ATOM 621 O O . ALA A 1 77 ? -32.555 -3.415 54.195 1.00 90.81 77 ALA A O 1
ATOM 622 N N . GLU A 1 78 ? -33.077 -4.439 56.123 1.00 92.38 78 GLU A N 1
ATOM 623 C CA . GLU A 1 78 ? -32.057 -5.495 56.032 1.00 92.38 78 GLU A CA 1
ATOM 624 C C . GLU A 1 78 ? -32.290 -6.414 54.824 1.00 92.38 78 GLU A C 1
ATOM 626 O O . GLU A 1 78 ? -31.347 -6.726 54.097 1.00 92.38 78 GLU A O 1
ATOM 631 N N . ALA A 1 79 ? -33.544 -6.791 54.550 1.00 89.81 79 ALA A N 1
ATOM 632 C CA . ALA A 1 79 ? -33.889 -7.565 53.357 1.00 89.81 79 ALA A CA 1
ATOM 633 C C . ALA A 1 79 ? -33.550 -6.799 52.064 1.00 89.81 79 ALA A C 1
ATOM 635 O O . ALA A 1 79 ? -32.882 -7.344 51.184 1.00 89.81 79 ALA A O 1
ATOM 636 N N . LYS A 1 80 ? -33.921 -5.512 51.975 1.00 92.38 80 LYS A N 1
ATOM 637 C CA . LYS A 1 80 ? -33.558 -4.649 50.837 1.00 92.38 80 LYS A CA 1
ATOM 638 C C . LYS A 1 80 ? -32.045 -4.510 50.670 1.00 92.38 80 LYS A C 1
ATOM 640 O O . LYS A 1 80 ? -31.566 -4.574 49.543 1.00 92.38 80 LYS A O 1
ATOM 645 N N . GLU A 1 81 ? -31.300 -4.345 51.763 1.00 95.31 81 GLU A N 1
ATOM 646 C CA . GLU A 1 81 ? -29.833 -4.297 51.723 1.00 95.31 81 GLU A CA 1
ATOM 647 C C . GLU A 1 81 ? -29.247 -5.617 51.208 1.00 95.31 81 GLU A C 1
ATOM 649 O O . GLU A 1 81 ? -28.329 -5.592 50.398 1.00 95.31 81 GLU A O 1
ATOM 654 N N . SER A 1 82 ? -29.796 -6.768 51.609 1.00 94.06 82 SER A N 1
ATOM 655 C CA . SER A 1 82 ? -29.311 -8.070 51.131 1.00 94.06 82 SER A CA 1
ATOM 656 C C . SER A 1 82 ? -29.512 -8.264 49.622 1.00 94.06 82 SER A C 1
ATOM 658 O O . SER A 1 82 ? -28.617 -8.760 48.939 1.00 94.06 82 SER A O 1
ATOM 660 N N . GLU A 1 83 ? -30.646 -7.819 49.070 1.00 93.88 83 GLU A N 1
ATOM 661 C CA . GLU A 1 83 ? -30.885 -7.840 47.621 1.00 93.88 83 GLU A CA 1
ATOM 662 C C . GLU A 1 83 ? -29.964 -6.860 46.879 1.00 93.88 83 GLU A C 1
ATOM 664 O O . GLU A 1 83 ? -29.439 -7.176 45.807 1.00 93.88 83 GLU A O 1
ATOM 669 N N . ALA A 1 84 ? -29.746 -5.681 47.463 1.00 96.06 84 ALA A N 1
ATOM 670 C CA . ALA A 1 84 ? -28.862 -4.650 46.941 1.00 96.06 84 ALA A CA 1
ATOM 671 C C . ALA A 1 84 ? -27.391 -5.111 46.903 1.00 96.06 84 ALA A C 1
ATOM 673 O O . ALA A 1 84 ? -26.722 -4.918 45.882 1.00 96.06 84 ALA A O 1
ATOM 674 N N . ASP A 1 85 ? -26.912 -5.793 47.950 1.00 96.94 85 ASP A N 1
ATOM 675 C CA . ASP A 1 85 ? -25.553 -6.346 48.016 1.00 96.94 85 ASP A CA 1
ATOM 676 C C . ASP A 1 85 ? -25.313 -7.365 46.898 1.00 96.94 85 ASP A C 1
ATOM 678 O O . ASP A 1 85 ? -24.292 -7.306 46.220 1.00 96.94 85 ASP A O 1
ATOM 682 N N . VAL A 1 86 ? -26.284 -8.233 46.588 1.00 96.75 86 VAL A N 1
ATOM 683 C CA . VAL A 1 86 ? -26.155 -9.191 45.474 1.00 96.75 86 VAL A CA 1
ATOM 684 C C . VAL A 1 86 ? -25.897 -8.484 44.138 1.00 96.75 86 VAL A C 1
ATOM 686 O O . VAL A 1 86 ? -25.092 -8.959 43.332 1.00 96.75 86 VAL A O 1
ATOM 689 N N . ILE A 1 87 ? -26.556 -7.350 43.875 1.00 96.06 87 ILE A N 1
ATOM 690 C CA . ILE A 1 87 ? -26.314 -6.557 42.658 1.00 96.06 87 ILE A CA 1
ATOM 691 C C . ILE A 1 87 ? -24.951 -5.864 42.739 1.00 96.06 87 ILE A C 1
ATOM 693 O O . ILE A 1 87 ? -24.209 -5.858 41.756 1.00 96.06 87 ILE A O 1
ATOM 697 N N . TYR A 1 88 ? -24.577 -5.344 43.906 1.00 96.94 88 TYR A N 1
ATOM 698 C CA . TYR A 1 88 ? -23.269 -4.729 44.111 1.00 96.94 88 TYR A CA 1
ATOM 699 C C . TYR A 1 88 ? -22.114 -5.721 43.902 1.00 96.94 88 TYR A C 1
ATOM 701 O O . TYR A 1 88 ? -21.137 -5.402 43.226 1.00 96.94 88 TYR A O 1
ATOM 709 N N . GLN A 1 89 ? -22.254 -6.977 44.333 1.00 97.69 89 GLN A N 1
ATOM 710 C CA . GLN A 1 89 ? -21.282 -8.030 44.023 1.00 97.69 89 GLN A CA 1
ATOM 711 C C . GLN A 1 89 ? -21.116 -8.237 42.507 1.00 97.69 89 GLN A C 1
ATOM 713 O O . GLN A 1 89 ? -20.008 -8.508 42.038 1.00 97.69 89 GLN A O 1
ATOM 718 N N . LYS A 1 90 ? -22.175 -8.056 41.703 1.00 97.88 90 LYS A N 1
ATOM 719 C CA . LYS A 1 90 ? -22.065 -8.096 40.232 1.00 97.88 90 LYS A CA 1
ATOM 720 C C . LYS A 1 90 ? -21.291 -6.902 39.671 1.00 97.88 90 LYS A C 1
ATOM 722 O O . LYS A 1 90 ? -20.546 -7.092 38.709 1.00 97.88 90 LYS A O 1
ATOM 727 N N . VAL A 1 91 ? -21.420 -5.710 40.267 1.00 97.44 91 VAL A N 1
ATOM 728 C CA . VAL A 1 91 ? -20.584 -4.538 39.929 1.00 97.44 91 VAL A CA 1
ATOM 729 C C . VAL A 1 91 ? -19.112 -4.891 40.122 1.00 97.44 91 VAL A C 1
ATOM 731 O O . VAL A 1 91 ? -18.329 -4.766 39.182 1.00 97.44 91 VAL A O 1
ATOM 734 N N . LEU A 1 92 ? -18.754 -5.409 41.301 1.00 96.81 92 LEU A N 1
ATOM 735 C CA . LEU A 1 92 ? -17.373 -5.771 41.635 1.00 96.81 92 LEU A CA 1
ATOM 736 C C . LEU A 1 92 ? -16.818 -6.856 40.701 1.00 96.81 92 LEU A C 1
ATOM 738 O O . LEU A 1 92 ? -15.669 -6.785 40.269 1.00 96.81 92 LEU A O 1
ATOM 742 N N . GLN A 1 93 ? -17.635 -7.848 40.338 1.00 97.50 93 GLN A N 1
ATOM 743 C CA . GLN A 1 93 ? -17.241 -8.883 39.379 1.00 97.50 93 GLN A CA 1
ATOM 744 C C . GLN A 1 93 ? -17.019 -8.332 37.965 1.00 97.50 93 GLN A C 1
ATOM 746 O O . GLN A 1 93 ? -16.078 -8.753 37.291 1.00 97.50 93 GLN A O 1
ATOM 751 N N . ALA A 1 94 ? -17.872 -7.417 37.498 1.00 97.12 94 ALA A N 1
ATOM 752 C CA . ALA A 1 94 ? -17.713 -6.773 36.197 1.00 97.12 94 ALA A CA 1
ATOM 753 C C . ALA A 1 94 ? -16.465 -5.874 36.169 1.00 97.12 94 ALA A C 1
ATOM 755 O O . ALA A 1 94 ? -15.669 -5.952 35.234 1.00 97.12 94 ALA A O 1
ATOM 756 N N . GLU A 1 95 ? -16.233 -5.108 37.237 1.00 95.12 95 GLU A N 1
ATOM 757 C CA . GLU A 1 95 ? -15.032 -4.289 37.428 1.00 95.12 95 GLU A CA 1
ATOM 758 C C . GLU A 1 95 ? -13.756 -5.147 37.434 1.00 95.12 95 GLU A C 1
ATOM 760 O O . GLU A 1 95 ? -12.796 -4.828 36.733 1.00 95.12 95 GLU A O 1
ATOM 765 N N . ALA A 1 96 ? -13.764 -6.294 38.125 1.00 96.12 96 ALA A N 1
ATOM 766 C CA . ALA A 1 96 ? -12.646 -7.241 38.129 1.00 96.12 96 ALA A CA 1
ATOM 767 C C . ALA A 1 96 ? -12.336 -7.820 36.734 1.00 96.12 96 ALA A C 1
ATOM 769 O O . ALA A 1 96 ? -11.189 -8.157 36.443 1.00 96.12 96 ALA A O 1
ATOM 770 N N . ARG A 1 97 ? -13.341 -7.912 35.853 1.00 96.38 97 ARG A N 1
ATOM 771 C CA . ARG A 1 97 ? -13.184 -8.308 34.441 1.00 96.38 97 ARG A CA 1
ATOM 772 C C . ARG A 1 97 ? -12.833 -7.138 33.519 1.00 96.38 97 ARG A C 1
ATOM 774 O O . ARG A 1 97 ? -12.672 -7.359 32.324 1.00 96.38 97 ARG A O 1
ATOM 781 N N . GLN A 1 98 ? -12.724 -5.919 34.055 1.00 94.75 98 GLN A N 1
ATOM 782 C CA . GLN A 1 98 ? -12.587 -4.669 33.298 1.00 94.75 98 GLN A CA 1
ATOM 783 C C . GLN A 1 98 ? -13.754 -4.407 32.329 1.00 94.75 98 GLN A C 1
ATOM 785 O O . GLN A 1 98 ? -13.621 -3.644 31.372 1.00 94.75 98 GLN A O 1
ATOM 790 N N . ASP A 1 99 ? -14.918 -5.007 32.587 1.00 96.62 99 ASP A N 1
ATOM 791 C CA . ASP A 1 99 ? -16.150 -4.743 31.849 1.00 96.62 99 ASP A CA 1
ATOM 792 C C . ASP A 1 99 ? -16.879 -3.553 32.485 1.00 96.62 99 ASP A C 1
ATOM 794 O O . ASP A 1 99 ? -17.896 -3.679 33.173 1.00 96.62 99 ASP A O 1
ATOM 798 N N . PHE A 1 100 ? -16.301 -2.366 32.292 1.00 96.56 100 PHE A N 1
ATOM 799 C CA . PHE A 1 100 ? -16.809 -1.124 32.879 1.00 96.56 100 PHE A CA 1
ATOM 800 C C . PHE A 1 100 ? -18.202 -0.761 32.354 1.00 96.56 100 PHE A C 1
ATOM 802 O O . PHE A 1 100 ? -18.998 -0.169 33.078 1.00 96.56 100 PHE A O 1
ATOM 809 N N . THR A 1 101 ? -18.535 -1.165 31.124 1.00 96.00 101 THR A N 1
ATOM 810 C CA . THR A 1 101 ? -19.876 -0.982 30.557 1.00 96.00 101 THR A CA 1
ATOM 811 C C . THR A 1 101 ? -20.908 -1.745 31.380 1.00 96.00 101 THR A C 1
ATOM 813 O O . THR A 1 101 ? -21.911 -1.167 31.802 1.00 96.00 101 THR A O 1
ATOM 816 N N . GLN A 1 102 ? -20.647 -3.023 31.660 1.00 96.25 102 GLN A N 1
ATOM 817 C CA . GLN A 1 102 ? -21.549 -3.847 32.453 1.00 96.25 102 GLN A CA 1
ATOM 818 C C . GLN A 1 102 ? -21.581 -3.416 33.929 1.00 96.25 102 GLN A C 1
ATOM 820 O O . GLN A 1 102 ? -22.653 -3.405 34.537 1.00 96.25 102 GLN A O 1
ATOM 825 N N . ALA A 1 103 ? -20.442 -3.001 34.497 1.00 97.31 103 ALA A N 1
ATOM 826 C CA . ALA A 1 103 ? -20.376 -2.463 35.858 1.00 97.31 103 ALA A CA 1
ATOM 827 C C . ALA A 1 103 ? -21.264 -1.215 36.023 1.00 97.31 103 ALA A C 1
ATOM 829 O O . ALA A 1 103 ? -22.042 -1.135 36.971 1.00 97.31 103 ALA A O 1
ATOM 830 N N . LEU A 1 104 ? -21.227 -0.281 35.064 1.00 97.75 104 LEU A N 1
ATOM 831 C CA . LEU A 1 104 ? -22.075 0.916 35.063 1.00 97.75 104 LEU A CA 1
ATOM 832 C C . LEU A 1 104 ? -23.566 0.593 34.933 1.00 97.75 104 LEU A C 1
ATOM 834 O O . LEU A 1 104 ? -24.390 1.263 35.557 1.00 97.75 104 LEU A O 1
ATOM 838 N N . VAL A 1 105 ? -23.923 -0.429 34.147 1.00 97.81 105 VAL A N 1
ATOM 839 C CA . VAL A 1 105 ? -25.311 -0.911 34.052 1.00 97.81 105 VAL A CA 1
ATOM 840 C C . VAL A 1 105 ? -25.796 -1.399 35.416 1.00 97.81 105 VAL A C 1
ATOM 842 O O . VAL A 1 105 ? -26.852 -0.957 35.866 1.00 97.81 105 VAL A O 1
ATOM 845 N N . TYR A 1 106 ? -25.008 -2.229 36.107 1.00 97.69 106 TYR A N 1
ATOM 846 C CA . TYR A 1 106 ? -25.366 -2.714 37.441 1.00 97.69 106 TYR A CA 1
ATOM 847 C C . TYR A 1 106 ? -25.409 -1.596 38.489 1.00 97.69 106 TYR A C 1
ATOM 849 O O . TYR A 1 106 ? -26.329 -1.578 39.302 1.00 97.69 106 TYR A O 1
ATOM 857 N N . CYS A 1 107 ? -24.489 -0.624 38.448 1.00 96.81 107 CYS A N 1
ATOM 858 C CA . CYS A 1 107 ? -24.551 0.543 39.335 1.00 96.81 107 CYS A CA 1
ATOM 859 C C . CYS A 1 107 ? -25.855 1.328 39.143 1.00 96.81 107 CYS A C 1
ATOM 861 O O . CYS A 1 107 ? -26.526 1.661 40.116 1.00 96.81 107 CYS A O 1
ATOM 863 N N . ARG A 1 108 ? -26.242 1.601 37.890 1.00 96.81 108 ARG A N 1
ATOM 864 C CA . ARG A 1 108 ? -27.481 2.331 37.574 1.00 96.81 108 ARG A CA 1
ATOM 865 C C . ARG A 1 108 ? -28.725 1.542 37.982 1.00 96.81 108 ARG A C 1
ATOM 867 O O . ARG A 1 108 ? -29.665 2.132 38.503 1.00 96.81 108 ARG A O 1
ATOM 874 N N . GLU A 1 109 ? -28.731 0.224 37.781 1.00 96.88 109 GLU A N 1
ATOM 875 C CA . GLU A 1 109 ? -29.807 -0.661 38.248 1.00 96.88 109 GLU A CA 1
ATOM 876 C C . GLU A 1 109 ? -29.962 -0.597 39.774 1.00 96.88 109 GLU A C 1
ATOM 878 O O . GLU A 1 109 ? -31.064 -0.374 40.275 1.00 96.88 109 GLU A O 1
ATOM 883 N N . LEU A 1 110 ? -28.852 -0.736 40.501 1.00 97.31 110 LEU A N 1
ATOM 884 C CA . LEU A 1 110 ? -28.808 -0.722 41.959 1.00 97.31 110 LEU A CA 1
ATOM 885 C C . LEU A 1 110 ? -29.310 0.606 42.541 1.00 97.31 110 LEU A C 1
ATOM 887 O O . LEU A 1 110 ? -30.187 0.602 43.404 1.00 97.31 110 LEU A O 1
ATOM 891 N N . ILE A 1 111 ? -28.814 1.733 42.021 1.00 96.75 111 ILE A N 1
ATOM 892 C CA . ILE A 1 111 ? -29.209 3.081 42.462 1.00 96.75 111 ILE A CA 1
ATOM 893 C C . ILE A 1 111 ? -30.700 3.333 42.199 1.00 96.75 111 ILE A C 1
ATOM 895 O O . ILE A 1 111 ? -31.387 3.897 43.045 1.00 96.75 111 ILE A O 1
ATOM 899 N N . ASN A 1 112 ? -31.223 2.888 41.053 1.00 96.75 112 ASN A N 1
ATOM 900 C CA . ASN A 1 112 ? -32.627 3.107 40.700 1.00 96.75 112 ASN A CA 1
ATOM 901 C C . ASN A 1 112 ? -33.592 2.223 41.502 1.00 96.75 112 ASN A C 1
ATOM 903 O O . ASN A 1 112 ? -34.708 2.648 41.797 1.00 96.75 112 ASN A O 1
ATOM 907 N N . ARG A 1 113 ? -33.197 0.984 41.821 1.00 96.38 113 ARG A N 1
ATOM 908 C CA . ARG A 1 113 ? -34.079 -0.002 42.463 1.00 96.38 113 ARG A CA 1
ATOM 909 C C . ARG A 1 113 ? -34.018 0.036 43.992 1.00 96.38 113 ARG A C 1
ATOM 911 O O . ARG A 1 113 ? -35.032 -0.233 44.633 1.00 96.38 113 ARG A O 1
ATOM 918 N N . TYR A 1 114 ? -32.869 0.397 44.569 1.00 95.56 114 TYR A N 1
ATOM 919 C CA . TYR A 1 114 ? -32.634 0.402 46.019 1.00 95.56 114 TYR A CA 1
ATOM 920 C C . TYR A 1 114 ? -31.904 1.677 46.497 1.00 95.56 114 TYR A C 1
ATOM 922 O O . TYR A 1 114 ? -30.855 1.571 47.135 1.00 95.56 114 TYR A O 1
ATOM 930 N N . PRO A 1 115 ? -32.433 2.887 46.230 1.00 95.31 115 PRO A N 1
ATOM 931 C CA . PRO A 1 115 ? -31.718 4.153 46.450 1.00 95.31 115 PRO A CA 1
ATOM 932 C C . PRO A 1 115 ? -31.273 4.396 47.903 1.00 95.31 115 PRO A C 1
ATOM 934 O O . PRO A 1 115 ? -30.236 5.011 48.125 1.00 95.31 115 PRO A O 1
ATOM 937 N N . ASP A 1 116 ? -32.018 3.882 48.886 1.00 93.38 116 ASP A N 1
ATOM 938 C CA . ASP A 1 116 ? -31.773 4.123 50.318 1.00 93.38 116 ASP A CA 1
ATOM 939 C C . ASP A 1 116 ? -30.806 3.109 50.967 1.00 93.38 116 ASP A C 1
ATOM 941 O O . ASP A 1 116 ? -30.673 3.067 52.191 1.00 93.38 116 ASP A O 1
ATOM 945 N N . THR A 1 117 ? -30.165 2.247 50.172 1.00 96.38 117 THR A N 1
ATOM 946 C CA . THR A 1 117 ? -29.257 1.197 50.670 1.00 96.38 117 THR A CA 1
ATOM 947 C C . THR A 1 117 ? -27.812 1.676 50.769 1.00 96.38 117 THR A C 1
ATOM 949 O O . THR A 1 117 ? -27.365 2.568 50.037 1.00 96.38 117 THR A O 1
ATOM 952 N N . ARG A 1 118 ? -27.036 1.045 51.656 1.00 96.50 118 ARG A N 1
ATOM 953 C CA . ARG A 1 118 ? -25.591 1.283 51.752 1.00 96.50 118 ARG A CA 1
ATOM 954 C C . ARG A 1 118 ? -24.911 0.885 50.443 1.00 96.50 118 ARG A C 1
ATOM 956 O O . ARG A 1 118 ? -24.102 1.653 49.926 1.00 96.50 118 ARG A O 1
ATOM 963 N N . SER A 1 119 ? -25.284 -0.266 49.889 1.00 96.44 119 SER A N 1
ATOM 964 C CA . SER A 1 119 ? -24.791 -0.756 48.598 1.00 96.44 119 SER A CA 1
ATOM 965 C C . SER A 1 119 ? -25.004 0.251 47.455 1.00 96.44 119 SER A C 1
ATOM 967 O O . SER A 1 119 ? -24.089 0.489 46.666 1.00 96.44 119 SER A O 1
ATOM 969 N N . ALA A 1 120 ? -26.167 0.915 47.386 1.00 95.81 120 ALA A N 1
ATOM 970 C CA . ALA A 1 120 ? -26.409 1.968 46.395 1.00 95.81 120 ALA A CA 1
ATOM 971 C C . ALA A 1 120 ? -25.509 3.198 46.589 1.00 95.81 120 ALA A C 1
ATOM 973 O O . ALA A 1 120 ? -24.995 3.734 45.606 1.00 95.81 120 ALA A O 1
ATOM 974 N N . SER A 1 121 ? -25.249 3.605 47.836 1.00 96.94 121 SER A N 1
ATOM 975 C CA . SER A 1 121 ? -24.309 4.697 48.132 1.00 96.94 121 SER A CA 1
ATOM 976 C C . SER A 1 121 ? -22.876 4.353 47.704 1.00 96.94 121 SER A C 1
ATOM 978 O O . SER A 1 121 ? -22.179 5.185 47.121 1.00 96.94 121 SER A O 1
ATOM 980 N N . GLU A 1 122 ? -22.431 3.114 47.938 1.00 96.25 122 GLU A N 1
ATOM 981 C CA . GLU A 1 122 ? -21.114 2.650 47.486 1.00 96.25 122 GLU A CA 1
ATOM 982 C C . GLU A 1 122 ? -21.013 2.617 45.949 1.00 96.25 122 GLU A C 1
ATOM 984 O O . GLU A 1 122 ? -20.021 3.080 45.379 1.00 96.25 122 GLU A O 1
ATOM 989 N N . ALA A 1 123 ? -22.061 2.153 45.262 1.00 95.12 123 ALA A N 1
ATOM 990 C CA . ALA A 1 123 ? -22.134 2.164 43.801 1.00 95.12 123 ALA A CA 1
ATOM 991 C C . ALA A 1 123 ? -22.135 3.583 43.212 1.00 95.12 123 ALA A C 1
ATOM 993 O O . ALA A 1 123 ? -21.500 3.823 42.183 1.00 95.12 123 ALA A O 1
ATOM 994 N N . GLN A 1 124 ? -22.800 4.535 43.873 1.00 96.38 124 GLN A N 1
ATOM 995 C CA . GLN A 1 124 ? -22.808 5.938 43.463 1.00 96.38 124 GLN A CA 1
ATOM 996 C C . GLN A 1 124 ? -21.412 6.565 43.557 1.00 96.38 124 GLN A C 1
ATOM 998 O O . GLN A 1 124 ? -20.998 7.256 42.627 1.00 96.38 124 GLN A O 1
ATOM 1003 N N . ASN A 1 125 ? -20.655 6.265 44.617 1.00 95.56 125 ASN A N 1
ATOM 1004 C CA . ASN A 1 125 ? -19.268 6.724 44.760 1.00 95.56 125 ASN A CA 1
ATOM 1005 C C . ASN A 1 125 ? -18.354 6.165 43.659 1.00 95.56 125 ASN A C 1
ATOM 1007 O O . ASN A 1 125 ? -17.464 6.865 43.188 1.00 95.56 125 ASN A O 1
ATOM 1011 N N . LYS A 1 126 ? -18.598 4.926 43.212 1.00 95.31 126 LYS A N 1
ATOM 1012 C CA . LYS A 1 126 ? -17.847 4.286 42.120 1.00 95.31 126 LYS A CA 1
ATOM 1013 C C . LYS A 1 126 ? -18.224 4.785 40.725 1.00 95.31 126 LYS A C 1
ATOM 1015 O O . LYS A 1 126 ? -17.471 4.542 39.785 1.00 95.31 126 LYS A O 1
ATOM 1020 N N . LEU A 1 127 ? -19.376 5.437 40.554 1.00 93.94 127 LEU A N 1
ATOM 1021 C CA . LEU A 1 127 ? -19.925 5.741 39.230 1.00 93.94 127 LEU A CA 1
ATOM 1022 C C . LEU A 1 127 ? -18.956 6.579 38.382 1.00 93.94 127 LEU A C 1
ATOM 1024 O O . LEU A 1 127 ? -18.664 6.205 37.251 1.00 93.94 127 LEU A O 1
ATOM 1028 N N . ALA A 1 128 ? -18.416 7.663 38.946 1.00 94.94 128 ALA A N 1
ATOM 1029 C CA . ALA A 1 128 ? -17.499 8.556 38.237 1.00 94.94 128 ALA A CA 1
ATOM 1030 C C . ALA A 1 128 ? -16.190 7.849 37.839 1.00 94.94 128 ALA A C 1
ATOM 1032 O O . ALA A 1 128 ? -15.739 7.979 36.700 1.00 94.94 128 ALA A O 1
ATOM 1033 N N . ASP A 1 129 ? -15.624 7.049 38.746 1.00 95.50 129 ASP A N 1
ATOM 1034 C CA . ASP A 1 129 ? -14.399 6.284 38.493 1.00 95.50 129 ASP A CA 1
ATOM 1035 C C . ASP A 1 129 ? -14.612 5.236 37.393 1.00 95.50 129 ASP A C 1
ATOM 1037 O O . ASP A 1 129 ? -13.769 5.071 36.510 1.00 95.50 129 ASP A O 1
ATOM 1041 N N . LEU A 1 130 ? -15.763 4.555 37.400 1.00 96.31 130 LEU A N 1
ATOM 1042 C CA . LEU A 1 130 ? -16.135 3.578 36.375 1.00 96.31 130 LEU A CA 1
ATOM 1043 C C . LEU A 1 130 ? -16.389 4.238 35.012 1.00 96.31 130 LEU A C 1
ATOM 1045 O O . LEU A 1 130 ? -15.978 3.690 33.989 1.00 96.31 130 LEU A O 1
ATOM 1049 N N . GLU A 1 131 ? -17.022 5.415 34.976 1.00 96.56 131 GLU A N 1
ATOM 1050 C CA . GLU A 1 131 ? -17.223 6.186 33.740 1.00 96.56 131 GLU A CA 1
ATOM 1051 C C . GLU A 1 131 ? -15.885 6.643 33.149 1.00 96.56 131 GLU A C 1
ATOM 1053 O O . GLU A 1 131 ? -15.640 6.473 31.950 1.00 96.56 131 GLU A O 1
ATOM 1058 N N . GLN A 1 132 ? -14.971 7.139 33.986 1.00 96.88 132 GLN A N 1
ATOM 1059 C CA . GLN A 1 132 ? -13.621 7.489 33.552 1.00 96.88 132 GLN A CA 1
ATOM 1060 C C . GLN A 1 132 ? -12.846 6.254 33.066 1.00 96.88 132 GLN A C 1
ATOM 1062 O O . GLN A 1 132 ? -12.206 6.298 32.012 1.00 96.88 132 GLN A O 1
ATOM 1067 N N . ALA A 1 133 ? -12.917 5.136 33.793 1.00 95.12 133 ALA A N 1
ATOM 1068 C CA . ALA A 1 133 ? -12.264 3.889 33.408 1.00 95.12 133 ALA A CA 1
ATOM 1069 C C . ALA A 1 133 ? -12.789 3.356 32.066 1.00 95.12 133 ALA A C 1
ATOM 1071 O O . ALA A 1 133 ? -11.992 2.929 31.227 1.00 95.12 133 ALA A O 1
ATOM 1072 N N . GLN A 1 134 ? -14.101 3.447 31.820 1.00 96.38 134 GLN A N 1
ATOM 1073 C CA . GLN A 1 134 ? -14.715 3.085 30.542 1.00 96.38 134 GLN A CA 1
ATOM 1074 C C . GLN A 1 134 ? -14.163 3.939 29.396 1.00 96.38 134 GLN A C 1
ATOM 1076 O O . GLN A 1 134 ? -13.751 3.391 28.372 1.00 96.38 134 GLN A O 1
ATOM 1081 N N . GLN A 1 135 ? -14.107 5.263 29.568 1.00 96.62 135 GLN A N 1
ATOM 1082 C CA . GLN A 1 135 ? -13.575 6.166 28.542 1.00 96.62 135 GLN A CA 1
ATOM 1083 C C . GLN A 1 135 ? -12.105 5.869 28.235 1.00 96.62 135 GLN A C 1
ATOM 1085 O O . GLN A 1 135 ? -11.716 5.777 27.070 1.00 96.62 135 GLN A O 1
ATOM 1090 N N . VAL A 1 136 ? -11.285 5.652 29.268 1.00 96.50 136 VAL A N 1
ATOM 1091 C CA . VAL A 1 136 ? -9.871 5.290 29.098 1.00 96.50 136 VAL A CA 1
ATOM 1092 C C . VAL A 1 136 ? -9.728 3.937 28.397 1.00 96.50 136 VAL A C 1
ATOM 1094 O O . VAL A 1 136 ? -8.870 3.789 27.526 1.00 96.50 136 VAL A O 1
ATOM 1097 N N . ALA A 1 137 ? -10.554 2.947 28.738 1.00 94.81 137 ALA A N 1
ATOM 1098 C CA . ALA A 1 137 ? -10.536 1.639 28.089 1.00 94.81 137 ALA A CA 1
ATOM 1099 C C . ALA A 1 137 ? -10.903 1.734 26.599 1.00 94.81 137 ALA A C 1
ATOM 1101 O O . ALA A 1 137 ? -10.203 1.155 25.766 1.00 94.81 137 ALA A O 1
ATOM 1102 N N . GLN A 1 138 ? -11.932 2.518 26.262 1.00 95.50 138 GLN A N 1
ATOM 1103 C CA . GLN A 1 138 ? -12.342 2.779 24.879 1.00 95.50 138 GLN A CA 1
ATOM 1104 C C . GLN A 1 138 ? -11.252 3.510 24.090 1.00 95.50 138 GLN A C 1
ATOM 1106 O O . GLN A 1 138 ? -10.894 3.072 22.998 1.00 95.50 138 GLN A O 1
ATOM 1111 N N . ALA A 1 139 ? -10.657 4.563 24.658 1.00 96.31 139 ALA A N 1
ATOM 1112 C CA . ALA A 1 139 ? -9.566 5.296 24.018 1.00 96.31 139 ALA A CA 1
ATOM 1113 C C . ALA A 1 139 ? -8.344 4.397 23.763 1.00 96.31 139 ALA A C 1
ATOM 1115 O O . ALA A 1 139 ? -7.776 4.405 22.673 1.00 96.31 139 ALA A O 1
ATOM 1116 N N . ARG A 1 140 ? -7.970 3.554 24.736 1.00 95.75 140 ARG A N 1
ATOM 1117 C CA . ARG A 1 140 ? -6.885 2.571 24.574 1.00 95.75 140 ARG A CA 1
ATOM 1118 C C . ARG A 1 140 ? -7.193 1.543 23.491 1.00 95.75 140 ARG A C 1
ATOM 1120 O O . ARG A 1 140 ? -6.281 1.118 22.790 1.00 95.75 140 ARG A O 1
ATOM 1127 N N . GLN A 1 141 ? -8.445 1.108 23.374 1.00 95.62 141 GLN A N 1
ATOM 1128 C CA . GLN A 1 141 ? -8.847 0.184 22.320 1.00 95.62 141 GLN A CA 1
ATOM 1129 C C . GLN A 1 141 ? -8.742 0.837 20.940 1.00 95.62 141 GLN A C 1
ATOM 1131 O O . GLN A 1 141 ? -8.090 0.271 20.068 1.00 95.62 141 GLN A O 1
ATOM 1136 N N . GLN A 1 142 ? -9.282 2.045 20.775 1.00 95.62 142 GLN A N 1
ATOM 1137 C CA . GLN A 1 142 ? -9.175 2.801 19.524 1.00 95.62 142 GLN A CA 1
ATOM 1138 C C . GLN A 1 142 ? -7.716 3.056 19.135 1.00 95.62 142 GLN A C 1
ATOM 1140 O O . GLN A 1 142 ? -7.355 2.923 17.969 1.00 95.62 142 GLN A O 1
ATOM 1145 N N . GLN A 1 143 ? -6.859 3.368 20.110 1.00 95.75 143 GLN A N 1
ATOM 1146 C CA . GLN A 1 143 ? -5.431 3.536 19.869 1.00 95.75 143 GLN A CA 1
ATOM 1147 C C . GLN A 1 143 ? -4.777 2.237 19.378 1.00 95.75 143 GLN A C 1
ATOM 1149 O O . GLN A 1 143 ? -4.066 2.272 18.381 1.00 95.75 143 GLN A O 1
ATOM 1154 N N . ARG A 1 144 ? -5.041 1.091 20.024 1.00 97.00 144 ARG A N 1
ATOM 1155 C CA . ARG A 1 144 ? -4.505 -0.210 19.578 1.00 97.00 144 ARG A CA 1
ATOM 1156 C C . ARG A 1 144 ? -4.963 -0.568 18.168 1.00 97.00 144 ARG A C 1
ATOM 1158 O O . ARG A 1 144 ? -4.168 -1.061 17.377 1.00 97.00 144 ARG A O 1
ATOM 1165 N N . GLU A 1 145 ? -6.230 -0.313 17.855 1.00 96.75 145 GLU A N 1
ATOM 1166 C CA . GLU A 1 145 ? -6.786 -0.554 16.522 1.00 96.75 145 GLU A CA 1
ATOM 1167 C C . GLU A 1 145 ? -6.122 0.351 15.472 1.00 96.75 145 GLU A C 1
ATOM 1169 O O . GLU A 1 145 ? -5.740 -0.128 14.406 1.00 96.75 145 GLU A O 1
ATOM 1174 N N . ALA A 1 146 ? -5.904 1.632 15.783 1.00 95.69 146 ALA A N 1
ATOM 1175 C CA . ALA A 1 146 ? -5.200 2.560 14.899 1.00 95.69 146 ALA A CA 1
ATOM 1176 C C . ALA A 1 146 ? -3.722 2.176 14.699 1.00 95.69 146 ALA A C 1
ATOM 1178 O O . ALA A 1 146 ? -3.226 2.198 13.572 1.00 95.69 146 ALA A O 1
ATOM 1179 N N . GLU A 1 147 ? -3.024 1.782 15.768 1.00 96.25 147 GLU A N 1
ATOM 1180 C CA . GLU A 1 147 ? -1.640 1.293 15.710 1.00 96.25 147 GLU A CA 1
ATOM 1181 C C . GLU A 1 147 ? -1.534 0.018 14.863 1.00 96.25 147 GLU A C 1
ATOM 1183 O O . GLU A 1 147 ? -0.647 -0.086 14.013 1.00 96.25 147 GLU A O 1
ATOM 1188 N N . GLN A 1 148 ? -2.473 -0.919 15.027 1.00 96.62 148 GLN A N 1
ATOM 1189 C CA . GLN A 1 148 ? -2.541 -2.131 14.216 1.00 96.62 148 GLN A CA 1
ATOM 1190 C C . GLN A 1 148 ? -2.776 -1.802 12.736 1.00 96.62 148 GLN A C 1
ATOM 1192 O O . GLN A 1 148 ? -2.043 -2.293 11.878 1.00 96.62 148 GLN A O 1
ATOM 1197 N N . GLN A 1 149 ? -3.740 -0.933 12.423 1.00 94.06 149 GLN A N 1
ATOM 1198 C CA . GLN A 1 149 ? -4.001 -0.505 11.045 1.00 94.06 149 GLN A CA 1
ATOM 1199 C C . GLN A 1 149 ? -2.779 0.174 10.417 1.00 94.06 149 GLN A C 1
ATOM 1201 O O . GLN A 1 149 ? -2.454 -0.068 9.253 1.00 94.06 149 GLN A O 1
ATOM 1206 N N . GLN A 1 150 ? -2.066 1.000 11.186 1.00 91.31 150 GLN A N 1
ATOM 1207 C CA . GLN A 1 150 ? -0.836 1.633 10.727 1.00 91.31 150 GLN A CA 1
ATOM 1208 C C . GLN A 1 150 ? 0.265 0.597 10.460 1.00 91.31 150 GLN A C 1
ATOM 1210 O O . GLN A 1 150 ? 0.962 0.693 9.446 1.00 91.31 150 GLN A O 1
ATOM 1215 N N . GLN A 1 151 ? 0.413 -0.407 11.328 1.00 94.06 151 GLN A N 1
ATOM 1216 C CA . GLN A 1 151 ? 1.375 -1.491 11.145 1.00 94.06 151 GLN A CA 1
ATOM 1217 C C . GLN A 1 151 ? 1.049 -2.337 9.906 1.00 94.06 151 GLN A C 1
ATOM 1219 O O . GLN A 1 151 ? 1.945 -2.623 9.113 1.00 94.06 151 GLN A O 1
ATOM 1224 N N . GLU A 1 152 ? -0.220 -2.684 9.696 1.00 94.12 152 GLU A N 1
ATOM 1225 C CA . GLU A 1 152 ? -0.681 -3.430 8.521 1.00 94.12 152 GLU A CA 1
ATOM 1226 C C . GLU A 1 152 ? -0.459 -2.639 7.226 1.00 94.12 152 GLU A C 1
ATOM 1228 O O . GLU A 1 152 ? 0.055 -3.183 6.246 1.00 94.12 152 GLU A O 1
ATOM 1233 N N . ALA A 1 153 ? -0.757 -1.335 7.221 1.00 89.81 153 ALA A N 1
ATOM 1234 C CA . ALA A 1 153 ? -0.476 -0.464 6.082 1.00 89.81 153 ALA A CA 1
ATOM 1235 C C . ALA A 1 153 ? 1.031 -0.379 5.787 1.00 89.81 153 ALA A C 1
ATOM 1237 O O . ALA A 1 153 ? 1.441 -0.447 4.624 1.00 89.81 153 ALA A O 1
ATOM 1238 N N . GLN A 1 154 ? 1.861 -0.282 6.833 1.00 91.94 154 GLN A N 1
ATOM 1239 C CA . GLN A 1 154 ? 3.317 -0.269 6.703 1.00 91.94 154 GLN A CA 1
ATOM 1240 C C . GLN A 1 154 ? 3.866 -1.614 6.203 1.00 91.94 154 GLN A C 1
ATOM 1242 O O . GLN A 1 154 ? 4.821 -1.645 5.425 1.00 91.94 154 GLN A O 1
ATOM 1247 N N . GLN A 1 155 ? 3.267 -2.731 6.609 1.00 95.31 155 GLN A N 1
ATOM 1248 C CA . GLN A 1 155 ? 3.635 -4.048 6.105 1.00 95.31 155 GLN A CA 1
ATOM 1249 C C . GLN A 1 155 ? 3.229 -4.215 4.636 1.00 95.31 155 GLN A C 1
ATOM 1251 O O . GLN A 1 155 ? 4.051 -4.629 3.824 1.00 95.31 155 GLN A O 1
ATOM 1256 N N . ALA A 1 156 ? 2.015 -3.806 4.262 1.00 95.44 156 ALA A N 1
ATOM 1257 C CA . ALA A 1 156 ? 1.521 -3.911 2.892 1.00 95.44 156 ALA A CA 1
ATOM 1258 C C . ALA A 1 156 ? 2.400 -3.147 1.886 1.00 95.44 156 ALA A C 1
ATOM 1260 O O . ALA A 1 156 ? 2.726 -3.670 0.816 1.00 95.44 156 ALA A O 1
ATOM 1261 N N . ILE A 1 157 ? 2.830 -1.926 2.229 1.00 96.88 157 ILE A N 1
ATOM 1262 C CA . ILE A 1 157 ? 3.744 -1.164 1.370 1.00 96.88 157 ILE A CA 1
ATOM 1263 C C . ILE A 1 157 ? 5.133 -1.814 1.289 1.00 96.88 157 ILE A C 1
ATOM 1265 O O . ILE A 1 157 ? 5.714 -1.872 0.201 1.00 96.88 157 ILE A O 1
ATOM 1269 N N . ASN A 1 158 ? 5.648 -2.347 2.404 1.00 95.81 158 ASN A N 1
ATOM 1270 C CA . ASN A 1 158 ? 6.924 -3.060 2.425 1.00 95.81 158 ASN A CA 1
ATOM 1271 C C . ASN A 1 158 ? 6.871 -4.301 1.523 1.00 95.81 158 ASN A C 1
ATOM 1273 O O . ASN A 1 158 ? 7.778 -4.503 0.718 1.00 95.81 158 ASN A O 1
ATOM 1277 N N . ASP A 1 159 ? 5.795 -5.084 1.590 1.00 97.25 159 ASP A N 1
ATOM 1278 C CA . ASP A 1 159 ? 5.616 -6.298 0.790 1.00 97.25 159 ASP A CA 1
ATOM 1279 C C . ASP A 1 159 ? 5.586 -6.000 -0.716 1.00 97.25 159 ASP A C 1
ATOM 1281 O O . ASP A 1 159 ? 6.222 -6.703 -1.508 1.00 97.25 159 ASP A O 1
ATOM 1285 N N . LEU A 1 160 ? 4.888 -4.937 -1.133 1.00 97.88 160 LEU A N 1
ATOM 1286 C CA . LEU A 1 160 ? 4.876 -4.498 -2.533 1.00 97.88 160 LEU A CA 1
ATOM 1287 C C . LEU A 1 160 ? 6.273 -4.089 -3.009 1.00 97.88 160 LEU A C 1
ATOM 1289 O O . LEU A 1 160 ? 6.708 -4.493 -4.090 1.00 97.88 160 LEU A O 1
ATOM 1293 N N . TYR A 1 161 ? 6.992 -3.318 -2.194 1.00 98.00 161 TYR A N 1
ATOM 1294 C CA . TYR A 1 161 ? 8.336 -2.865 -2.535 1.00 98.00 161 TYR A CA 1
ATOM 1295 C C . TYR A 1 161 ? 9.339 -4.027 -2.606 1.00 98.00 161 TYR A C 1
ATOM 1297 O O . TYR A 1 161 ? 10.137 -4.099 -3.540 1.00 98.00 161 TYR A O 1
ATOM 1305 N N . GLN A 1 162 ? 9.267 -4.987 -1.679 1.00 98.12 162 GLN A N 1
ATOM 1306 C CA . GLN A 1 162 ? 10.118 -6.182 -1.708 1.00 98.12 162 GLN A CA 1
ATOM 1307 C C . GLN A 1 162 ? 9.834 -7.068 -2.925 1.00 98.12 162 GLN A C 1
ATOM 1309 O O . GLN A 1 162 ? 10.774 -7.557 -3.553 1.00 98.12 162 GLN A O 1
ATOM 1314 N N . LYS A 1 163 ? 8.566 -7.216 -3.334 1.00 98.12 163 LYS A N 1
ATOM 1315 C CA . LYS A 1 163 ? 8.226 -7.900 -4.594 1.00 98.12 163 LYS A CA 1
ATOM 1316 C C . LYS A 1 163 ? 8.869 -7.218 -5.799 1.00 98.12 163 LYS A C 1
ATOM 1318 O O . LYS A 1 163 ? 9.423 -7.904 -6.656 1.00 98.12 163 LYS A O 1
ATOM 1323 N N . ALA A 1 164 ? 8.851 -5.886 -5.856 1.00 98.06 164 ALA A N 1
ATOM 1324 C CA . ALA A 1 164 ? 9.515 -5.151 -6.930 1.00 98.06 164 ALA A CA 1
ATOM 1325 C C . ALA A 1 164 ? 11.024 -5.461 -6.985 1.00 98.06 164 ALA A C 1
ATOM 1327 O O . ALA A 1 164 ? 11.543 -5.788 -8.053 1.00 98.06 164 ALA A O 1
ATOM 1328 N N . LEU A 1 165 ? 11.706 -5.449 -5.833 1.00 97.88 165 LEU A N 1
ATOM 1329 C CA . LEU A 1 165 ? 13.127 -5.808 -5.725 1.00 97.88 165 LEU A CA 1
ATOM 1330 C C . LEU A 1 165 ? 13.407 -7.259 -6.142 1.00 97.88 165 LEU A C 1
ATOM 1332 O O . LEU A 1 165 ? 14.413 -7.529 -6.798 1.00 97.88 165 LEU A O 1
ATOM 1336 N N . GLN A 1 166 ? 12.517 -8.193 -5.805 1.00 98.12 166 GLN A N 1
ATOM 1337 C CA . GLN A 1 166 ? 12.635 -9.588 -6.227 1.00 98.12 166 GLN A CA 1
ATOM 1338 C C . GLN A 1 166 ? 12.584 -9.716 -7.756 1.00 98.12 166 GLN A C 1
ATOM 1340 O O . GLN A 1 166 ? 13.431 -10.385 -8.348 1.00 98.12 166 GLN A O 1
ATOM 1345 N N . TYR A 1 167 ? 11.637 -9.043 -8.414 1.00 97.25 167 TYR A N 1
ATOM 1346 C CA . TYR A 1 167 ? 11.562 -9.039 -9.877 1.00 97.25 167 TYR A CA 1
ATOM 1347 C C . TYR A 1 167 ? 12.759 -8.333 -10.530 1.00 97.25 167 TYR A C 1
ATOM 1349 O O . TYR A 1 167 ? 13.232 -8.792 -11.571 1.00 97.25 167 TYR A O 1
ATOM 1357 N N . GLU A 1 168 ? 13.310 -7.276 -9.916 1.00 95.75 168 GLU A N 1
ATOM 1358 C CA . GLU A 1 168 ? 14.577 -6.681 -10.371 1.00 95.75 168 GLU A CA 1
ATOM 1359 C C . GLU A 1 168 ? 15.723 -7.697 -10.356 1.00 95.75 168 GLU A C 1
ATOM 1361 O O . GLU A 1 168 ? 16.463 -7.793 -11.337 1.00 95.75 168 GLU A O 1
ATOM 1366 N N . ALA A 1 169 ? 15.860 -8.468 -9.272 1.00 95.75 169 ALA A N 1
ATOM 1367 C CA . ALA A 1 169 ? 16.900 -9.488 -9.140 1.00 95.75 169 ALA A CA 1
ATOM 1368 C C . ALA A 1 169 ? 16.761 -10.598 -10.197 1.00 95.75 169 ALA A C 1
ATOM 1370 O O . ALA A 1 169 ? 17.760 -11.116 -10.694 1.00 95.75 169 ALA A O 1
ATOM 1371 N N . LEU A 1 170 ? 15.524 -10.909 -10.598 1.00 94.88 170 LEU A N 1
ATOM 1372 C CA . LEU A 1 170 ? 15.204 -11.836 -11.689 1.00 94.88 170 LEU A CA 1
ATOM 1373 C C . LEU A 1 170 ? 15.342 -11.212 -13.091 1.00 94.88 170 LEU A C 1
ATOM 1375 O O . LEU A 1 170 ? 15.117 -11.891 -14.093 1.00 94.88 170 LEU A O 1
ATOM 1379 N N . GLN A 1 171 ? 15.711 -9.929 -13.185 1.00 92.19 171 GLN A N 1
ATOM 1380 C CA . GLN A 1 171 ? 15.745 -9.143 -14.423 1.00 92.19 171 GLN A CA 1
ATOM 1381 C C . GLN A 1 171 ? 14.401 -9.075 -15.169 1.00 92.19 171 GLN A C 1
ATOM 1383 O O . GLN A 1 171 ? 14.364 -8.859 -16.387 1.00 92.19 171 GLN A O 1
ATOM 1388 N N . ASP A 1 172 ? 13.293 -9.238 -14.450 1.00 93.50 172 ASP A N 1
ATOM 1389 C CA . ASP A 1 172 ? 11.942 -9.026 -14.960 1.00 93.50 172 ASP A CA 1
ATOM 1390 C C . ASP A 1 172 ? 11.497 -7.595 -14.645 1.00 93.50 172 ASP A C 1
ATOM 1392 O O . ASP A 1 172 ? 10.672 -7.305 -13.775 1.00 93.50 172 ASP A O 1
ATOM 1396 N N . PHE A 1 173 ? 12.111 -6.654 -15.358 1.00 94.38 173 PHE A N 1
ATOM 1397 C CA . PHE A 1 173 ? 11.924 -5.229 -15.097 1.00 94.38 173 PHE A CA 1
ATOM 1398 C C . PHE A 1 173 ? 10.515 -4.728 -15.432 1.00 94.38 173 PHE A C 1
ATOM 1400 O O . PHE A 1 173 ? 10.113 -3.672 -14.945 1.00 94.38 173 PHE A O 1
ATOM 1407 N N . ASN A 1 174 ? 9.751 -5.462 -16.248 1.00 91.50 174 ASN A N 1
ATOM 1408 C CA . ASN A 1 174 ? 8.366 -5.104 -16.537 1.00 91.50 174 ASN A CA 1
ATOM 1409 C C . ASN A 1 174 ? 7.489 -5.354 -15.310 1.00 91.50 174 ASN A C 1
ATOM 1411 O O . ASN A 1 174 ? 6.777 -4.441 -14.895 1.00 91.50 174 ASN A O 1
ATOM 1415 N N . ASN A 1 175 ? 7.607 -6.527 -14.679 1.00 94.88 175 ASN A N 1
ATOM 1416 C CA . ASN A 1 175 ? 6.906 -6.794 -13.427 1.00 94.88 175 ASN A CA 1
ATOM 1417 C C . ASN A 1 175 ? 7.422 -5.907 -12.290 1.00 94.88 175 ASN A C 1
ATOM 1419 O O . ASN A 1 175 ? 6.613 -5.304 -11.588 1.00 94.88 175 ASN A O 1
ATOM 1423 N N . ALA A 1 176 ? 8.740 -5.711 -12.163 1.00 97.69 176 ALA A N 1
ATOM 1424 C CA . ALA A 1 176 ? 9.291 -4.781 -11.172 1.00 97.69 176 ALA A CA 1
ATOM 1425 C C . ALA A 1 176 ? 8.691 -3.367 -11.306 1.00 97.69 176 ALA A C 1
ATOM 1427 O O . ALA A 1 176 ? 8.268 -2.770 -10.316 1.00 97.69 176 ALA A O 1
ATOM 1428 N N . ARG A 1 177 ? 8.574 -2.853 -12.543 1.00 96.12 177 ARG A N 1
ATOM 1429 C CA . ARG A 1 177 ? 7.940 -1.559 -12.833 1.00 96.12 177 ARG A CA 1
ATOM 1430 C C . ARG A 1 177 ? 6.491 -1.506 -12.361 1.00 96.12 177 ARG A C 1
ATOM 1432 O O . ARG A 1 177 ? 6.105 -0.502 -11.771 1.00 96.12 177 ARG A O 1
ATOM 1439 N N . LEU A 1 178 ? 5.705 -2.555 -12.612 1.00 96.88 178 LEU A N 1
ATOM 1440 C CA . LEU A 1 178 ? 4.307 -2.616 -12.177 1.00 96.88 178 LEU A CA 1
ATOM 1441 C C . LEU A 1 178 ? 4.191 -2.495 -10.654 1.00 96.88 178 LEU A C 1
ATOM 1443 O O . LEU A 1 178 ? 3.398 -1.688 -10.181 1.00 96.88 178 LEU A O 1
ATOM 1447 N N . TYR A 1 179 ? 5.018 -3.214 -9.892 1.00 98.19 179 TYR A N 1
ATOM 1448 C CA . TYR A 1 179 ? 4.989 -3.136 -8.427 1.00 98.19 179 TYR A CA 1
ATOM 1449 C C . TYR A 1 179 ? 5.452 -1.777 -7.888 1.00 98.19 179 TYR A C 1
ATOM 1451 O O . TYR A 1 179 ? 4.836 -1.256 -6.962 1.00 98.19 179 TYR A O 1
ATOM 1459 N N . TYR A 1 180 ? 6.476 -1.148 -8.475 1.00 98.06 180 TYR A N 1
ATOM 1460 C CA . TYR A 1 180 ? 6.850 0.213 -8.069 1.00 98.06 180 TYR A CA 1
ATOM 1461 C C . TYR A 1 180 ? 5.758 1.240 -8.359 1.00 98.06 180 TYR A C 1
ATOM 1463 O O . TYR A 1 180 ? 5.504 2.107 -7.526 1.00 98.06 180 TYR A O 1
ATOM 1471 N N . LEU A 1 181 ? 5.098 1.143 -9.516 1.00 97.50 181 LEU A N 1
ATOM 1472 C CA . LEU A 1 181 ? 3.952 1.994 -9.831 1.00 97.50 181 LEU A CA 1
ATOM 1473 C C . LEU A 1 181 ? 2.789 1.741 -8.864 1.00 97.50 181 LEU A C 1
ATOM 1475 O O . LEU A 1 181 ? 2.122 2.689 -8.467 1.00 97.50 181 LEU A O 1
ATOM 1479 N N . ASP A 1 182 ? 2.572 0.495 -8.437 1.00 97.88 182 ASP A N 1
ATOM 1480 C CA . ASP A 1 182 ? 1.549 0.159 -7.443 1.00 97.88 182 ASP A CA 1
ATOM 1481 C C . ASP A 1 182 ? 1.834 0.822 -6.084 1.00 97.88 182 ASP A C 1
ATOM 1483 O O . ASP A 1 182 ? 0.941 1.423 -5.487 1.00 97.88 182 ASP A O 1
ATOM 1487 N N . VAL A 1 183 ? 3.098 0.822 -5.640 1.00 98.06 183 VAL A N 1
ATOM 1488 C CA . VAL A 1 183 ? 3.533 1.570 -4.447 1.00 98.06 183 VAL A CA 1
ATOM 1489 C C . VAL A 1 183 ? 3.249 3.069 -4.598 1.00 98.06 183 VAL A C 1
ATOM 1491 O O . VAL A 1 183 ? 2.690 3.675 -3.685 1.00 98.06 183 VAL A O 1
ATOM 1494 N N . LEU A 1 184 ? 3.602 3.672 -5.739 1.00 97.56 184 LEU A N 1
ATOM 1495 C CA . LEU A 1 184 ? 3.374 5.099 -6.000 1.00 97.56 184 LEU A CA 1
ATOM 1496 C C . LEU A 1 184 ? 1.887 5.465 -6.016 1.00 97.56 184 LEU A C 1
ATOM 1498 O O . LEU A 1 184 ? 1.508 6.498 -5.474 1.00 97.56 184 LEU A O 1
ATOM 1502 N N . ASN A 1 185 ? 1.051 4.619 -6.616 1.00 97.00 185 ASN A N 1
ATOM 1503 C CA . ASN A 1 185 ? -0.378 4.877 -6.753 1.00 97.00 185 ASN A CA 1
ATOM 1504 C C . ASN A 1 185 ? -1.121 4.726 -5.423 1.00 97.00 185 ASN A C 1
ATOM 1506 O O . ASN A 1 185 ? -1.993 5.535 -5.115 1.00 97.00 185 ASN A O 1
ATOM 1510 N N . ARG A 1 186 ? -0.784 3.701 -4.630 1.00 96.00 186 ARG A N 1
ATOM 1511 C CA . ARG A 1 186 ? -1.449 3.446 -3.343 1.00 96.00 186 ARG A CA 1
ATOM 1512 C C . ARG A 1 186 ? -0.908 4.317 -2.210 1.00 96.00 186 ARG A C 1
ATOM 1514 O O . ARG A 1 186 ? -1.655 4.630 -1.289 1.00 96.00 186 ARG A O 1
ATOM 1521 N N . TYR A 1 187 ? 0.366 4.715 -2.272 1.00 94.81 187 TYR A N 1
ATOM 1522 C CA . TYR A 1 187 ? 1.060 5.391 -1.169 1.00 94.81 187 TYR A CA 1
ATOM 1523 C C . TYR A 1 187 ? 1.938 6.584 -1.616 1.00 94.81 187 TYR A C 1
ATOM 1525 O O . TYR A 1 187 ? 3.110 6.654 -1.224 1.00 94.81 187 TYR A O 1
ATOM 1533 N N . PRO A 1 188 ? 1.405 7.560 -2.381 1.00 93.25 188 PRO A N 1
ATOM 1534 C CA . PRO A 1 188 ? 2.184 8.589 -3.093 1.00 93.25 188 PRO A CA 1
ATOM 1535 C C . PRO A 1 188 ? 3.053 9.505 -2.212 1.00 93.25 188 PRO A C 1
ATOM 1537 O O . PRO A 1 188 ? 4.015 10.090 -2.703 1.00 93.25 188 PRO A O 1
ATOM 1540 N N . GLY A 1 189 ? 2.747 9.637 -0.917 1.00 90.94 189 GLY A N 1
ATOM 1541 C CA . GLY A 1 189 ? 3.492 10.486 0.027 1.00 90.94 189 GLY A CA 1
ATOM 1542 C C . GLY A 1 189 ? 4.521 9.757 0.898 1.00 90.94 189 GLY A C 1
ATOM 1543 O O . GLY A 1 189 ? 5.187 10.388 1.714 1.00 90.94 189 GLY A O 1
ATOM 1544 N N . SER A 1 190 ? 4.641 8.435 0.772 1.00 94.69 190 SER A N 1
ATOM 1545 C CA . SER A 1 190 ? 5.535 7.642 1.623 1.00 94.69 190 SER A CA 1
ATOM 1546 C C . SER A 1 190 ? 7.011 7.768 1.214 1.00 94.69 190 SER A C 1
ATOM 1548 O O . SER A 1 190 ? 7.346 7.971 0.045 1.00 94.69 190 SER A O 1
ATOM 1550 N N . SER A 1 191 ? 7.931 7.565 2.161 1.00 94.75 191 SER A N 1
ATOM 1551 C CA . SER A 1 191 ? 9.369 7.445 1.860 1.00 94.75 191 SER A CA 1
ATOM 1552 C C . SER A 1 191 ? 9.665 6.271 0.913 1.00 94.75 191 SER A C 1
ATOM 1554 O O . SER A 1 191 ? 10.543 6.360 0.055 1.00 94.75 191 SER A O 1
ATOM 1556 N N . THR A 1 192 ? 8.883 5.192 1.005 1.00 96.75 192 THR A N 1
ATOM 1557 C CA . THR A 1 192 ? 8.990 4.029 0.110 1.00 96.75 192 THR A CA 1
ATOM 1558 C C . THR A 1 192 ? 8.549 4.368 -1.313 1.00 96.75 192 THR A C 1
ATOM 1560 O O . THR A 1 192 ? 9.187 3.924 -2.263 1.00 96.75 192 THR A O 1
ATOM 1563 N N . ALA A 1 193 ? 7.531 5.215 -1.490 1.00 96.19 193 ALA A N 1
ATOM 1564 C CA . ALA A 1 193 ? 7.164 5.758 -2.798 1.00 96.19 193 ALA A CA 1
ATOM 1565 C C . ALA A 1 193 ? 8.299 6.596 -3.404 1.00 96.19 193 ALA A C 1
ATOM 1567 O O . ALA A 1 193 ? 8.636 6.420 -4.573 1.00 96.19 193 ALA A O 1
ATOM 1568 N N . GLN A 1 194 ? 8.974 7.432 -2.612 1.00 95.94 194 GLN A N 1
ATOM 1569 C CA . GLN A 1 194 ? 10.147 8.177 -3.091 1.00 95.94 194 GLN A CA 1
ATOM 1570 C C . GLN A 1 194 ? 11.278 7.235 -3.538 1.00 95.94 194 GLN A C 1
ATOM 1572 O O . GLN A 1 194 ? 11.869 7.428 -4.605 1.00 95.94 194 GLN A O 1
ATOM 1577 N N . ALA A 1 195 ? 11.544 6.176 -2.767 1.00 96.88 195 ALA A N 1
ATOM 1578 C CA . ALA A 1 195 ? 12.515 5.147 -3.133 1.00 96.88 195 ALA A CA 1
ATOM 1579 C C . ALA A 1 195 ? 12.107 4.392 -4.414 1.00 96.88 195 ALA A C 1
ATOM 1581 O O . ALA A 1 195 ? 12.937 4.201 -5.306 1.00 96.88 195 ALA A O 1
ATOM 1582 N N . ALA A 1 196 ? 10.828 4.028 -4.550 1.00 97.69 196 ALA A N 1
ATOM 1583 C CA . ALA A 1 196 ? 10.268 3.392 -5.742 1.00 97.69 196 ALA A CA 1
ATOM 1584 C C . ALA A 1 196 ? 10.402 4.284 -6.986 1.00 97.69 196 ALA A C 1
ATOM 1586 O O . ALA A 1 196 ? 10.816 3.812 -8.046 1.00 97.69 196 ALA A O 1
ATOM 1587 N N . GLN A 1 197 ? 10.149 5.590 -6.862 1.00 97.12 197 GLN A N 1
ATOM 1588 C CA . GLN A 1 197 ? 10.363 6.540 -7.954 1.00 97.12 197 GLN A CA 1
ATOM 1589 C C . GLN A 1 197 ? 11.839 6.606 -8.366 1.00 97.12 197 GLN A C 1
ATOM 1591 O O . GLN A 1 197 ? 12.161 6.585 -9.556 1.00 97.12 197 GLN A O 1
ATOM 1596 N N . ALA A 1 198 ? 12.754 6.655 -7.394 1.00 96.38 198 ALA A N 1
ATOM 1597 C CA . ALA A 1 198 ? 14.189 6.672 -7.666 1.00 96.38 198 ALA A CA 1
ATOM 1598 C C . ALA A 1 198 ? 14.657 5.392 -8.380 1.00 96.38 198 ALA A C 1
ATOM 1600 O O . ALA A 1 198 ? 15.512 5.465 -9.269 1.00 96.38 198 ALA A O 1
ATOM 1601 N N . LYS A 1 199 ? 14.074 4.238 -8.030 1.00 96.94 199 LYS A N 1
ATOM 1602 C CA . LYS A 1 199 ? 14.275 2.967 -8.736 1.00 96.94 199 LYS A CA 1
ATOM 1603 C C . LYS A 1 199 ? 13.769 3.040 -10.174 1.00 96.94 199 LYS A C 1
ATOM 1605 O O . LYS A 1 199 ? 14.547 2.787 -11.091 1.00 96.94 199 LYS A O 1
ATOM 1610 N N . LEU A 1 200 ? 12.525 3.473 -10.391 1.00 95.12 200 LEU A N 1
ATOM 1611 C CA . LEU A 1 200 ? 11.922 3.604 -11.724 1.00 95.12 200 LEU A CA 1
ATOM 1612 C C . LEU A 1 200 ? 12.735 4.488 -12.673 1.00 95.12 200 LEU A C 1
ATOM 1614 O O . LEU A 1 200 ? 12.918 4.127 -13.834 1.00 95.12 200 LEU A O 1
ATOM 1618 N N . ASN A 1 201 ? 13.287 5.597 -12.177 1.00 93.69 201 ASN A N 1
ATOM 1619 C CA . ASN A 1 201 ? 14.094 6.522 -12.979 1.00 93.69 201 ASN A CA 1
ATOM 1620 C C . ASN A 1 201 ? 15.395 5.899 -13.516 1.00 93.69 201 ASN A C 1
ATOM 1622 O O . ASN A 1 201 ? 16.010 6.453 -14.425 1.00 93.69 201 ASN A O 1
ATOM 1626 N N . LYS A 1 202 ? 15.824 4.763 -12.959 1.00 93.31 202 LYS A N 1
ATOM 1627 C CA . LYS A 1 202 ? 17.029 4.025 -13.369 1.00 93.31 202 LYS A CA 1
ATOM 1628 C C . LYS A 1 202 ? 16.709 2.646 -13.946 1.00 93.31 202 LYS A C 1
ATOM 1630 O O . LYS A 1 202 ? 17.606 1.974 -14.452 1.00 93.31 202 LYS A O 1
ATOM 1635 N N . LEU A 1 203 ? 15.452 2.213 -13.861 1.00 95.25 203 LEU A N 1
ATOM 1636 C CA . LEU A 1 203 ? 15.042 0.860 -14.194 1.00 95.25 203 LEU A CA 1
ATOM 1637 C C . LEU A 1 203 ? 15.096 0.644 -15.716 1.00 95.25 203 LEU A C 1
ATOM 1639 O O . LEU A 1 203 ? 14.393 1.342 -16.456 1.00 95.25 203 LEU A O 1
ATOM 1643 N N . PRO A 1 204 ? 15.889 -0.319 -16.215 1.00 95.12 204 PRO A N 1
ATOM 1644 C CA . PRO A 1 204 ? 15.943 -0.592 -17.641 1.00 95.12 204 PRO A CA 1
ATOM 1645 C C . PRO A 1 204 ? 14.647 -1.234 -18.144 1.00 95.12 204 PRO A C 1
ATOM 1647 O O . PRO A 1 204 ? 13.867 -1.826 -17.402 1.00 95.12 204 PRO A O 1
ATOM 1650 N N . THR A 1 205 ? 14.435 -1.168 -19.452 1.00 92.06 205 THR A N 1
ATOM 1651 C CA . THR A 1 205 ? 13.441 -1.976 -20.161 1.00 92.06 205 THR A CA 1
ATOM 1652 C C . THR A 1 205 ? 14.160 -3.087 -20.907 1.00 92.06 205 THR A C 1
ATOM 1654 O O . THR A 1 205 ? 15.018 -2.811 -21.746 1.00 92.06 205 THR A O 1
ATOM 1657 N N . LYS A 1 206 ? 13.816 -4.342 -20.613 1.00 92.38 206 LYS A N 1
ATOM 1658 C CA . LYS A 1 206 ? 14.368 -5.505 -21.312 1.00 92.38 206 LYS A CA 1
ATOM 1659 C C . LYS A 1 206 ? 13.543 -5.793 -22.560 1.00 92.38 206 LYS A C 1
ATOM 1661 O O . LYS A 1 206 ? 12.355 -6.086 -22.458 1.00 92.38 206 LYS A O 1
ATOM 1666 N N . ILE A 1 207 ? 14.173 -5.696 -23.729 1.00 91.31 207 ILE A N 1
ATOM 1667 C CA . ILE A 1 207 ? 13.570 -6.038 -25.023 1.00 91.31 207 ILE A CA 1
ATOM 1668 C C . ILE A 1 207 ? 14.580 -6.878 -25.794 1.00 91.31 207 ILE A C 1
ATOM 1670 O O . ILE A 1 207 ? 15.694 -6.430 -26.077 1.00 91.31 207 ILE A O 1
ATOM 1674 N N . ASN A 1 208 ? 14.185 -8.101 -26.142 1.00 90.94 208 ASN A N 1
ATOM 1675 C CA . ASN A 1 208 ? 15.075 -9.109 -26.710 1.00 90.94 208 ASN A CA 1
ATOM 1676 C C . ASN A 1 208 ? 16.357 -9.243 -25.858 1.00 90.94 208 ASN A C 1
ATOM 1678 O O . ASN A 1 208 ? 16.290 -9.453 -24.647 1.00 90.94 208 ASN A O 1
ATOM 1682 N N . ARG A 1 209 ? 17.531 -9.092 -26.482 1.00 93.44 209 ARG A N 1
ATOM 1683 C CA . ARG A 1 209 ? 18.846 -9.153 -25.825 1.00 93.44 209 ARG A CA 1
ATOM 1684 C C . ARG A 1 209 ? 19.319 -7.828 -25.216 1.00 93.44 209 ARG A C 1
ATOM 1686 O O . ARG A 1 209 ? 20.431 -7.783 -24.703 1.00 93.44 209 ARG A O 1
ATOM 1693 N N . TYR A 1 210 ? 18.527 -6.759 -25.281 1.00 95.50 210 TYR A N 1
ATOM 1694 C CA . TYR A 1 210 ? 18.945 -5.430 -24.832 1.00 95.50 210 TYR A CA 1
ATOM 1695 C C . TYR A 1 210 ? 18.260 -5.006 -23.536 1.00 95.50 210 TYR A C 1
ATOM 1697 O O . TYR A 1 210 ? 17.077 -5.272 -23.321 1.00 95.50 210 TYR A O 1
ATOM 1705 N N . LEU A 1 211 ? 19.001 -4.261 -22.721 1.00 96.00 211 LEU A N 1
ATOM 1706 C CA . LEU A 1 211 ? 18.502 -3.466 -21.605 1.00 96.00 211 LEU A CA 1
ATOM 1707 C C . LEU A 1 211 ? 18.557 -1.991 -22.008 1.00 96.00 211 LEU A C 1
ATOM 1709 O O . LEU A 1 211 ? 19.639 -1.419 -22.083 1.00 96.00 211 LEU A O 1
ATOM 1713 N N . GLY A 1 212 ? 17.410 -1.385 -22.310 1.00 95.94 212 GLY A N 1
ATOM 1714 C CA . GLY A 1 212 ? 17.304 0.039 -22.632 1.00 95.94 212 GLY A CA 1
ATOM 1715 C C . GLY A 1 212 ? 17.082 0.872 -21.374 1.00 95.94 212 GLY A C 1
ATOM 1716 O O . GLY A 1 212 ? 16.049 0.722 -20.723 1.00 95.94 212 GLY A O 1
ATOM 1717 N N . TYR A 1 213 ? 18.018 1.754 -21.043 1.00 95.81 213 TYR A N 1
ATOM 1718 C CA . TYR A 1 213 ? 17.951 2.596 -19.853 1.00 95.81 213 TYR A CA 1
ATOM 1719 C C . TYR A 1 213 ? 17.187 3.908 -20.117 1.00 95.81 213 TYR A C 1
ATOM 1721 O O . TYR A 1 213 ? 17.137 4.385 -21.263 1.00 95.81 213 TYR A O 1
ATOM 1729 N N . PRO A 1 214 ? 16.578 4.507 -19.072 1.00 94.62 214 PRO A N 1
ATOM 1730 C CA . PRO A 1 214 ? 15.865 5.784 -19.186 1.00 94.62 214 PRO A CA 1
ATOM 1731 C C . PRO A 1 214 ? 16.752 6.974 -19.583 1.00 94.62 214 PRO A C 1
ATOM 1733 O O . PRO A 1 214 ? 16.247 7.965 -20.106 1.00 94.62 214 PRO A O 1
ATOM 1736 N N . ASP A 1 215 ? 18.068 6.873 -19.384 1.00 95.31 215 ASP A N 1
ATOM 1737 C CA . ASP A 1 215 ? 19.056 7.903 -19.733 1.00 95.31 215 ASP A CA 1
ATOM 1738 C C . ASP A 1 215 ? 19.395 7.970 -21.235 1.00 95.31 215 ASP A C 1
ATOM 1740 O O . ASP A 1 215 ? 20.117 8.867 -21.669 1.00 95.31 215 ASP A O 1
ATOM 1744 N N . GLY A 1 216 ? 18.852 7.053 -22.042 1.00 96.38 216 GLY A N 1
ATOM 1745 C CA . GLY A 1 216 ? 19.091 6.994 -23.482 1.00 96.38 216 GLY A CA 1
ATOM 1746 C C . GLY A 1 216 ? 20.253 6.085 -23.892 1.00 96.38 216 GLY A C 1
ATOM 1747 O O . GLY A 1 216 ? 20.655 6.114 -25.057 1.00 96.38 216 GLY A O 1
ATOM 1748 N N . THR A 1 217 ? 20.774 5.263 -22.981 1.00 97.62 217 THR A N 1
ATOM 1749 C CA . THR A 1 217 ? 21.734 4.191 -23.284 1.00 97.62 217 THR A CA 1
ATOM 1750 C C . THR A 1 217 ? 21.044 2.830 -23.404 1.00 97.62 217 THR A C 1
ATOM 1752 O O . THR A 1 217 ? 19.929 2.622 -22.921 1.00 97.62 217 THR A O 1
ATOM 1755 N N . ALA A 1 218 ? 21.682 1.882 -24.085 1.00 97.81 218 ALA A N 1
ATOM 1756 C CA . ALA A 1 218 ? 21.238 0.497 -24.140 1.00 97.81 218 ALA A CA 1
ATOM 1757 C C . ALA A 1 218 ? 22.421 -0.457 -23.976 1.00 97.81 218 ALA A C 1
ATOM 1759 O O . ALA A 1 218 ? 23.415 -0.328 -24.685 1.00 97.81 218 ALA A O 1
ATOM 1760 N N . LYS A 1 219 ? 22.304 -1.442 -23.081 1.00 97.19 219 LYS A N 1
ATOM 1761 C CA . LYS A 1 219 ? 23.287 -2.521 -22.933 1.00 97.19 219 LYS A CA 1
ATOM 1762 C C . LYS A 1 219 ? 22.828 -3.749 -23.703 1.00 97.19 219 LYS A C 1
ATOM 1764 O O . LYS A 1 219 ? 21.724 -4.244 -23.490 1.00 97.19 219 LYS A O 1
ATOM 1769 N N . ASP A 1 220 ? 23.679 -4.253 -24.578 1.00 96.44 220 ASP A N 1
ATOM 1770 C CA . ASP A 1 220 ? 23.518 -5.559 -25.204 1.00 96.44 220 ASP A CA 1
ATOM 1771 C C . ASP A 1 220 ? 23.996 -6.640 -24.225 1.00 96.44 220 ASP A C 1
ATOM 1773 O O . ASP A 1 220 ? 25.166 -6.672 -23.863 1.00 96.44 220 ASP A O 1
ATOM 1777 N N . MET A 1 221 ? 23.113 -7.528 -23.769 1.00 94.31 221 MET A N 1
ATOM 1778 C CA . MET A 1 221 ? 23.460 -8.543 -22.762 1.00 94.31 221 MET A CA 1
ATOM 1779 C C . MET A 1 221 ? 24.336 -9.678 -23.303 1.00 94.31 221 MET A C 1
ATOM 1781 O O . MET A 1 221 ? 24.845 -10.466 -22.518 1.00 94.31 221 MET A O 1
ATOM 1785 N N . VAL A 1 222 ? 24.486 -9.798 -24.624 1.00 93.19 222 VAL A N 1
ATOM 1786 C CA . VAL A 1 222 ? 25.249 -10.889 -25.248 1.00 93.19 222 VAL A CA 1
ATOM 1787 C C . VAL A 1 222 ? 26.626 -10.414 -25.710 1.00 93.19 222 VAL A C 1
ATOM 1789 O O . VAL A 1 222 ? 27.577 -11.179 -25.616 1.00 93.19 222 VAL A O 1
ATOM 1792 N N . THR A 1 223 ? 26.763 -9.176 -26.205 1.00 93.69 223 THR A N 1
ATOM 1793 C CA . THR A 1 223 ? 28.097 -8.598 -26.491 1.00 93.69 223 THR A CA 1
ATOM 1794 C C . THR A 1 223 ? 28.683 -7.826 -25.313 1.00 93.69 223 THR A C 1
ATOM 1796 O O . THR A 1 223 ? 29.846 -7.446 -25.365 1.00 93.69 223 THR A O 1
ATOM 1799 N N . GLU A 1 224 ? 27.866 -7.541 -24.297 1.00 95.12 224 GLU A N 1
ATOM 1800 C CA . GLU A 1 224 ? 28.160 -6.652 -23.167 1.00 95.12 224 GLU A CA 1
ATOM 1801 C C . GLU A 1 224 ? 28.466 -5.195 -23.549 1.00 95.12 224 GLU A C 1
ATOM 1803 O O . GLU A 1 224 ? 28.744 -4.371 -22.676 1.00 95.12 224 GLU A O 1
ATOM 1808 N N . LEU A 1 225 ? 28.334 -4.844 -24.832 1.00 96.19 225 LEU A N 1
ATOM 1809 C CA . LEU A 1 225 ? 28.541 -3.491 -25.328 1.00 96.19 225 LEU A CA 1
ATOM 1810 C C . LEU A 1 225 ? 27.391 -2.572 -24.917 1.00 96.19 225 LEU A C 1
ATOM 1812 O O . LEU A 1 225 ? 26.213 -2.946 -24.946 1.00 96.19 225 LEU A O 1
ATOM 1816 N N . MET A 1 226 ? 27.748 -1.332 -24.601 1.00 97.44 226 MET A N 1
ATOM 1817 C CA . MET A 1 226 ? 26.801 -0.250 -24.384 1.00 97.44 226 MET A CA 1
ATOM 1818 C C . MET A 1 226 ? 26.708 0.626 -25.631 1.00 97.44 226 MET A C 1
ATOM 1820 O O . MET A 1 226 ? 27.711 0.954 -26.261 1.00 97.44 226 MET A O 1
ATOM 1824 N N . TRP A 1 227 ? 25.488 1.021 -25.970 1.00 97.56 227 TRP A N 1
ATOM 1825 C CA . TRP A 1 227 ? 25.165 1.806 -27.149 1.00 97.56 227 TRP A CA 1
ATOM 1826 C C . TRP A 1 227 ? 24.396 3.062 -26.757 1.00 97.56 227 TRP A C 1
ATOM 1828 O O . TRP A 1 227 ? 23.532 3.024 -25.878 1.00 97.56 227 TRP A O 1
ATOM 1838 N N . MET A 1 228 ? 24.647 4.165 -27.458 1.00 96.81 228 MET A N 1
ATOM 1839 C CA . MET A 1 228 ? 23.700 5.279 -27.474 1.00 96.81 228 MET A CA 1
ATOM 1840 C C . MET A 1 228 ? 22.452 4.838 -28.244 1.00 96.81 228 MET A C 1
ATOM 1842 O O . MET A 1 228 ? 22.560 4.278 -29.336 1.00 96.81 228 MET A O 1
ATOM 1846 N N . ARG A 1 229 ? 21.258 5.089 -27.696 1.00 97.19 229 ARG A N 1
ATOM 1847 C CA . ARG A 1 229 ? 19.994 4.739 -28.370 1.00 97.19 229 ARG A CA 1
ATOM 1848 C C . ARG A 1 229 ? 19.715 5.634 -29.576 1.00 97.19 229 ARG A C 1
ATOM 1850 O O . ARG A 1 229 ? 19.085 5.194 -30.533 1.00 97.19 229 ARG A O 1
ATOM 1857 N N . CYS A 1 230 ? 20.193 6.875 -29.522 1.00 96.81 230 CYS A N 1
ATOM 1858 C CA . CYS A 1 230 ? 20.062 7.850 -30.596 1.00 96.81 230 CYS A CA 1
ATOM 1859 C C . CYS A 1 230 ? 21.310 7.907 -31.465 1.00 96.81 230 CYS A C 1
ATOM 1861 O O . CYS A 1 230 ? 22.431 7.843 -30.962 1.00 96.81 230 CYS A O 1
ATOM 1863 N N . SER A 1 231 ? 21.110 8.109 -32.767 1.00 95.44 231 SER A N 1
ATOM 1864 C CA . SER A 1 231 ? 22.204 8.408 -33.688 1.00 95.44 231 SER A CA 1
ATOM 1865 C C . SER A 1 231 ? 22.817 9.773 -33.369 1.00 95.44 231 SER A C 1
ATOM 1867 O O . SER A 1 231 ? 22.140 10.674 -32.862 1.00 95.44 231 SER A O 1
ATOM 1869 N N . VAL A 1 232 ? 24.099 9.962 -33.688 1.00 94.00 232 VAL A N 1
ATOM 1870 C CA . VAL A 1 232 ? 24.772 11.245 -33.448 1.00 94.00 232 VAL A CA 1
ATOM 1871 C C . VAL A 1 232 ? 24.035 12.368 -34.193 1.00 94.00 232 VAL A C 1
ATOM 1873 O O . VAL A 1 232 ? 23.676 12.234 -35.358 1.00 94.00 232 VAL A O 1
ATOM 1876 N N . GLY A 1 233 ? 23.762 13.476 -33.498 1.00 93.00 233 GLY A N 1
ATOM 1877 C CA . GLY A 1 233 ? 22.958 14.603 -33.998 1.00 93.00 233 GLY A CA 1
ATOM 1878 C C . GLY A 1 233 ? 21.501 14.593 -33.517 1.00 93.00 233 GLY A C 1
ATOM 1879 O O . GLY A 1 233 ? 20.896 15.658 -33.390 1.00 93.00 233 GLY A O 1
ATOM 1880 N N . GLN A 1 234 ? 20.962 13.427 -33.149 1.00 96.38 234 GLN A N 1
ATOM 1881 C CA . GLN A 1 234 ? 19.685 13.326 -32.437 1.00 96.38 234 GLN A CA 1
ATOM 1882 C C . GLN A 1 234 ? 19.872 13.540 -30.928 1.00 96.38 234 GLN A C 1
ATOM 1884 O O . GLN A 1 234 ? 20.983 13.470 -30.398 1.00 96.38 234 GLN A O 1
ATOM 1889 N N . LYS A 1 235 ? 18.765 13.792 -30.222 1.00 95.81 235 LYS A N 1
ATOM 1890 C CA . LYS A 1 235 ? 18.727 13.940 -28.761 1.00 95.81 235 LYS A CA 1
ATOM 1891 C C . LYS A 1 235 ? 17.713 12.980 -28.153 1.00 95.81 235 LYS A C 1
ATOM 1893 O O . LYS A 1 235 ? 16.617 12.827 -28.683 1.00 95.81 235 LYS A O 1
ATOM 1898 N N . TRP A 1 236 ? 18.067 12.371 -27.028 1.00 96.19 236 TRP A N 1
ATOM 1899 C CA . TRP A 1 236 ? 17.129 11.602 -26.217 1.00 96.19 236 TRP A CA 1
ATOM 1900 C C . TRP A 1 236 ? 16.240 12.559 -25.414 1.00 96.19 236 TRP A C 1
ATOM 1902 O O . TRP A 1 236 ? 16.762 13.457 -24.758 1.00 96.19 236 TRP A O 1
ATOM 1912 N N . ASN A 1 237 ? 14.916 12.393 -25.466 1.00 94.44 237 ASN A N 1
ATOM 1913 C CA . ASN A 1 237 ? 13.969 13.232 -24.711 1.00 94.44 237 ASN A CA 1
ATOM 1914 C C . ASN A 1 237 ? 13.388 12.539 -23.461 1.00 94.44 237 ASN A C 1
ATOM 1916 O O . ASN A 1 237 ? 12.428 13.039 -22.882 1.00 94.44 237 ASN A O 1
ATOM 1920 N N . GLY A 1 238 ? 13.928 11.378 -23.081 1.00 90.75 238 GLY A N 1
ATOM 1921 C CA . GLY A 1 238 ? 13.407 10.531 -22.003 1.00 90.75 238 GLY A CA 1
ATOM 1922 C C . GLY A 1 238 ? 12.595 9.329 -22.492 1.00 90.75 238 GLY A C 1
ATOM 1923 O O . GLY A 1 238 ? 12.514 8.330 -21.782 1.00 90.75 238 GLY A O 1
ATOM 1924 N N . SER A 1 239 ? 12.044 9.372 -23.709 1.00 91.50 239 SER A N 1
ATOM 1925 C CA . SER A 1 239 ? 11.244 8.271 -24.272 1.00 91.50 239 SER A CA 1
ATOM 1926 C C . SER A 1 239 ? 11.638 7.869 -25.692 1.00 91.50 239 SER A C 1
ATOM 1928 O O . SER A 1 239 ? 11.531 6.696 -26.052 1.00 91.50 239 SER A O 1
ATOM 1930 N N . THR A 1 240 ? 12.103 8.815 -26.505 1.00 95.94 240 THR A N 1
ATOM 1931 C CA . THR A 1 240 ? 12.467 8.596 -27.904 1.00 95.94 240 THR A CA 1
ATOM 1932 C C . THR A 1 240 ? 13.596 9.526 -28.357 1.00 95.94 240 THR A C 1
ATOM 1934 O O . THR A 1 240 ? 14.001 10.456 -27.654 1.00 95.94 240 THR A O 1
ATOM 1937 N N . CYS A 1 241 ? 14.114 9.270 -29.556 1.00 97.19 241 CYS A N 1
ATOM 1938 C CA . CYS A 1 241 ? 15.114 10.107 -30.206 1.00 97.19 241 CYS A CA 1
ATOM 1939 C C . CYS A 1 241 ? 14.434 11.186 -31.049 1.00 97.19 241 CYS A C 1
ATOM 1941 O O . CYS A 1 241 ? 13.651 10.882 -31.949 1.00 97.19 241 CYS A O 1
ATOM 1943 N N . VAL A 1 242 ? 14.739 12.451 -30.770 1.00 97.44 242 VAL A N 1
ATOM 1944 C CA . VAL A 1 242 ? 14.195 13.618 -31.476 1.00 97.44 242 VAL A CA 1
ATOM 1945 C C . VAL A 1 242 ? 15.287 14.359 -32.247 1.00 97.44 242 VAL A C 1
ATOM 1947 O O . VAL A 1 242 ? 16.471 14.293 -31.911 1.00 97.44 242 VAL A O 1
ATOM 1950 N N . GLY A 1 243 ? 14.886 15.091 -33.287 1.00 96.19 243 GLY A N 1
ATOM 1951 C CA . GLY A 1 243 ? 15.805 15.778 -34.193 1.00 96.19 243 GLY A CA 1
ATOM 1952 C C . GLY A 1 243 ? 16.302 14.890 -35.336 1.00 96.19 243 GLY A C 1
ATOM 1953 O O . GLY A 1 243 ? 15.784 13.799 -35.579 1.00 96.19 243 GLY A O 1
ATOM 1954 N N . LYS A 1 244 ? 17.298 15.384 -36.075 1.00 95.06 244 LYS A N 1
ATOM 1955 C CA . LYS A 1 244 ? 17.860 14.705 -37.250 1.00 95.06 244 LYS A CA 1
ATOM 1956 C C . LYS A 1 244 ? 19.256 14.188 -36.932 1.00 95.06 244 LYS A C 1
ATOM 1958 O O . LYS A 1 244 ? 20.048 14.905 -36.329 1.00 95.06 244 LYS A O 1
ATOM 1963 N N . ALA A 1 245 ? 19.557 12.971 -37.373 1.00 94.75 245 ALA A N 1
ATOM 1964 C CA . ALA A 1 245 ? 20.925 12.473 -37.335 1.00 94.75 245 ALA A CA 1
ATOM 1965 C C . ALA A 1 245 ? 21.819 13.339 -38.232 1.00 94.75 245 ALA A C 1
ATOM 1967 O O . ALA A 1 245 ? 21.408 13.774 -39.314 1.00 94.75 245 ALA A O 1
ATOM 1968 N N . GLN A 1 246 ? 23.028 13.607 -37.758 1.00 92.94 246 GLN A N 1
ATOM 1969 C CA . GLN A 1 246 ? 24.024 14.384 -38.473 1.00 92.94 246 GLN A CA 1
ATOM 1970 C C . GLN A 1 246 ? 24.820 13.459 -39.393 1.00 92.94 246 GLN A C 1
ATOM 1972 O O . GLN A 1 246 ? 25.086 12.315 -39.055 1.00 92.94 246 GLN A O 1
ATOM 1977 N N . ARG A 1 247 ? 25.191 13.955 -40.574 1.00 91.69 247 ARG A N 1
ATOM 1978 C CA . ARG A 1 247 ? 26.073 13.236 -41.497 1.00 91.69 247 ARG A CA 1
ATOM 1979 C C . ARG A 1 247 ? 27.499 13.725 -41.328 1.00 91.69 247 ARG A C 1
ATOM 1981 O O . ARG A 1 247 ? 27.721 14.929 -41.208 1.00 91.69 247 ARG A O 1
ATOM 1988 N N . PHE A 1 248 ? 28.442 12.797 -41.393 1.00 89.50 248 PHE A N 1
ATOM 1989 C CA . PHE A 1 248 ? 29.866 13.071 -41.232 1.00 89.50 248 PHE A CA 1
ATOM 1990 C C . PHE A 1 248 ? 30.664 12.488 -42.397 1.00 89.50 248 PHE A C 1
ATOM 1992 O O . PHE A 1 248 ? 30.260 11.489 -43.004 1.00 89.50 248 PHE A O 1
ATOM 1999 N N . LYS A 1 249 ? 31.826 13.077 -42.693 1.00 90.81 249 LYS A N 1
ATOM 2000 C CA . LYS A 1 249 ? 32.877 12.351 -43.416 1.00 90.81 249 LYS A CA 1
ATOM 2001 C C . LYS A 1 249 ? 33.514 11.342 -42.458 1.00 90.81 249 LYS A C 1
ATOM 2003 O O . LYS A 1 249 ? 33.443 11.511 -41.244 1.00 90.81 249 LYS A O 1
ATOM 2008 N N . TRP A 1 250 ? 34.121 10.285 -42.989 1.00 88.75 250 TRP A N 1
ATOM 2009 C CA . TRP A 1 250 ? 34.642 9.196 -42.158 1.00 88.75 250 TRP A CA 1
ATOM 2010 C C . TRP A 1 250 ? 35.723 9.648 -41.166 1.00 88.75 250 TRP A C 1
ATOM 2012 O O . TRP A 1 250 ? 35.701 9.236 -40.007 1.00 88.75 250 TRP A O 1
ATOM 2022 N N . ASP A 1 251 ? 36.637 10.524 -41.593 1.00 88.50 251 ASP A N 1
ATOM 2023 C CA . ASP A 1 251 ? 37.682 11.058 -40.711 1.00 88.50 251 ASP A CA 1
ATOM 2024 C C . ASP A 1 251 ? 37.102 11.914 -39.584 1.00 88.50 251 ASP A C 1
ATOM 2026 O O . ASP A 1 251 ? 37.488 11.733 -38.429 1.00 88.50 251 ASP A O 1
ATOM 2030 N N . ASP A 1 252 ? 36.096 12.740 -39.891 1.00 90.62 252 ASP A N 1
ATOM 2031 C CA . ASP A 1 252 ? 35.366 13.507 -38.879 1.00 90.62 252 ASP A CA 1
ATOM 2032 C C . ASP A 1 252 ? 34.668 12.566 -37.891 1.00 90.62 252 ASP A C 1
ATOM 2034 O O . ASP A 1 252 ? 34.749 12.779 -36.687 1.00 90.62 252 ASP A O 1
ATOM 2038 N N . ALA A 1 253 ? 34.031 11.494 -38.383 1.00 90.69 253 ALA A N 1
ATOM 2039 C CA . ALA A 1 253 ? 33.316 10.518 -37.561 1.00 90.69 253 ALA A CA 1
ATOM 2040 C C . ALA A 1 253 ? 34.236 9.771 -36.582 1.00 90.69 253 ALA A C 1
ATOM 2042 O O . ALA A 1 253 ? 33.852 9.535 -35.437 1.00 90.69 253 ALA A O 1
ATOM 2043 N N . LYS A 1 254 ? 35.456 9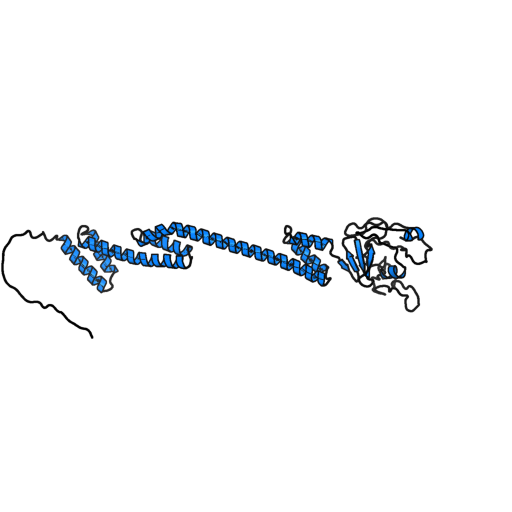.418 -37.005 1.00 89.00 254 LYS A N 1
ATOM 2044 C CA . LYS A 1 254 ? 36.465 8.800 -36.125 1.00 89.00 254 LYS A CA 1
ATOM 2045 C C . LYS A 1 254 ? 36.960 9.751 -35.039 1.00 89.00 254 LYS A C 1
ATOM 2047 O O . LYS A 1 254 ? 37.304 9.286 -33.959 1.00 89.00 254 LYS A O 1
ATOM 2052 N N . ALA A 1 255 ? 37.011 11.050 -35.331 1.00 89.06 255 ALA A N 1
ATOM 2053 C CA . ALA A 1 255 ? 37.449 12.081 -34.396 1.00 89.06 255 ALA A CA 1
ATOM 2054 C C . ALA A 1 255 ? 36.338 12.537 -33.428 1.00 89.06 255 ALA A C 1
ATOM 2056 O O . ALA A 1 255 ? 36.569 13.407 -32.586 1.00 89.06 255 ALA A O 1
ATOM 2057 N N . ILE A 1 256 ? 35.121 11.984 -33.532 1.00 87.88 256 ILE A N 1
ATOM 2058 C CA . ILE A 1 256 ? 34.026 12.326 -32.624 1.00 87.88 256 ILE A CA 1
ATOM 2059 C C . ILE A 1 256 ? 34.340 11.806 -31.221 1.00 87.88 256 ILE A C 1
ATOM 2061 O O . ILE A 1 256 ? 34.385 10.604 -30.978 1.00 87.88 256 ILE A O 1
ATOM 2065 N N . HIS A 1 257 ? 34.415 12.741 -30.279 1.00 85.31 257 HIS A N 1
ATOM 2066 C CA . HIS A 1 257 ? 34.349 12.475 -28.850 1.00 85.31 257 HIS A CA 1
ATOM 2067 C C . HIS A 1 257 ? 33.011 12.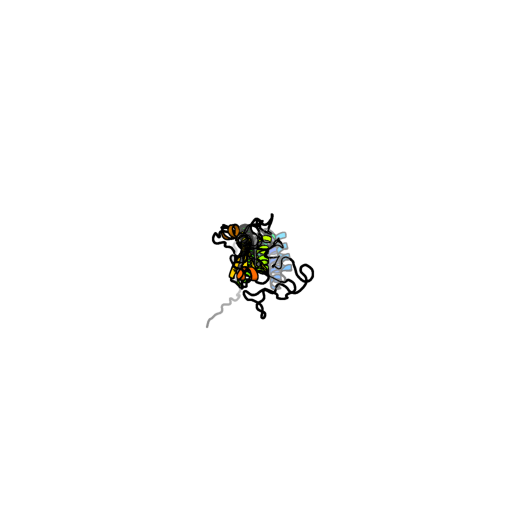981 -28.306 1.00 85.31 257 HIS A C 1
ATOM 2069 O O . HIS A 1 257 ? 32.578 14.097 -28.619 1.00 85.31 257 HIS A O 1
ATOM 2075 N N . LYS A 1 258 ? 32.323 12.158 -27.512 1.00 88.00 258 LYS A N 1
ATOM 2076 C CA . LYS A 1 258 ? 31.046 12.518 -26.886 1.00 88.00 258 LYS A CA 1
ATOM 2077 C C . LYS A 1 258 ? 31.094 12.257 -25.394 1.00 88.00 258 LYS A C 1
ATOM 2079 O O . LYS A 1 258 ? 31.600 11.232 -24.957 1.00 88.00 258 LYS A O 1
ATOM 2084 N N . THR A 1 259 ? 30.470 13.164 -24.652 1.00 93.50 259 THR A N 1
ATOM 2085 C CA . THR A 1 259 ? 30.064 12.933 -23.269 1.00 93.50 259 THR A CA 1
ATOM 2086 C C . THR A 1 259 ? 28.551 12.789 -23.256 1.00 93.50 259 THR A C 1
ATOM 2088 O O . THR A 1 259 ? 27.838 13.699 -23.686 1.00 93.50 259 THR A O 1
ATOM 2091 N N . PHE A 1 260 ? 28.052 11.640 -22.816 1.00 94.50 260 PHE A N 1
ATOM 2092 C CA . PHE A 1 260 ? 26.623 11.336 -22.792 1.00 94.50 260 PHE A CA 1
ATOM 2093 C C . PHE A 1 260 ? 26.303 10.352 -21.669 1.00 94.50 260 PHE A C 1
ATOM 2095 O O . PHE A 1 260 ? 27.080 9.432 -21.424 1.00 94.50 260 PHE A O 1
ATOM 2102 N N . ALA A 1 261 ? 25.169 10.564 -20.991 1.00 93.81 261 ALA A N 1
ATOM 2103 C CA . ALA A 1 261 ? 24.701 9.749 -19.864 1.00 93.81 261 ALA A CA 1
ATOM 2104 C C . ALA A 1 261 ? 25.753 9.539 -18.748 1.00 93.81 261 ALA A C 1
ATOM 2106 O O . ALA A 1 261 ? 25.767 8.514 -18.081 1.00 93.81 261 ALA A O 1
ATOM 2107 N N . GLY A 1 262 ? 26.650 10.513 -18.544 1.00 94.25 262 GLY A N 1
ATOM 2108 C CA . GLY A 1 262 ? 27.726 10.435 -17.545 1.00 94.25 262 GLY A CA 1
ATOM 2109 C C . GLY A 1 262 ? 28.997 9.708 -18.003 1.00 94.25 262 GLY A C 1
ATOM 2110 O O . GLY A 1 262 ? 29.970 9.692 -17.257 1.00 94.25 262 GLY A O 1
ATOM 2111 N N . TYR A 1 263 ? 29.025 9.175 -19.226 1.00 95.31 263 TYR A N 1
ATOM 2112 C CA . TYR A 1 263 ? 30.181 8.502 -19.829 1.00 95.31 263 TYR A CA 1
ATOM 2113 C C . TYR A 1 263 ? 30.893 9.416 -20.835 1.00 95.31 263 TYR A C 1
ATOM 2115 O O . TYR A 1 263 ? 30.237 10.215 -21.511 1.00 95.31 263 TYR A O 1
ATOM 2123 N N . ASN A 1 264 ? 32.218 9.299 -20.948 1.00 94.94 264 ASN A N 1
ATOM 2124 C CA . ASN A 1 264 ? 33.080 10.109 -21.827 1.00 94.94 264 ASN A CA 1
ATOM 2125 C C . ASN A 1 264 ? 33.977 9.273 -22.765 1.00 94.94 264 ASN A C 1
ATOM 2127 O O . ASN A 1 264 ? 34.792 9.827 -23.499 1.00 94.94 264 ASN A O 1
ATOM 2131 N N . ASP A 1 265 ? 33.814 7.953 -22.754 1.00 93.25 265 ASP A N 1
ATOM 2132 C CA . ASP A 1 265 ? 34.574 6.951 -23.505 1.00 93.25 265 ASP A CA 1
ATOM 2133 C C . ASP A 1 265 ? 33.816 6.433 -24.744 1.00 93.25 265 ASP A C 1
ATOM 2135 O O . ASP A 1 265 ? 34.154 5.399 -25.326 1.00 93.25 265 ASP A O 1
ATOM 2139 N N . TRP A 1 266 ? 32.797 7.175 -25.193 1.00 94.81 266 TRP A N 1
ATOM 2140 C CA . TRP A 1 266 ? 32.053 6.871 -26.413 1.00 94.81 266 TRP A CA 1
ATOM 2141 C C . TRP A 1 266 ? 32.969 6.914 -27.641 1.00 94.81 266 TRP A C 1
ATOM 2143 O O . TRP A 1 266 ? 33.618 7.925 -27.914 1.00 94.81 266 TRP A O 1
ATOM 2153 N N . ARG A 1 267 ? 32.970 5.826 -28.418 1.00 93.62 267 ARG A N 1
ATOM 2154 C CA . ARG A 1 267 ? 33.791 5.660 -29.626 1.00 93.62 267 ARG A CA 1
ATOM 2155 C C . ARG A 1 267 ? 32.981 5.161 -30.815 1.00 93.62 267 ARG A C 1
ATOM 2157 O O . ARG A 1 267 ? 31.908 4.582 -30.660 1.00 93.62 267 ARG A O 1
ATOM 2164 N N . LEU A 1 268 ? 33.556 5.304 -32.006 1.00 93.00 268 LEU A N 1
ATOM 2165 C CA . LEU A 1 268 ? 33.023 4.690 -33.216 1.00 93.00 268 LEU A CA 1
ATOM 2166 C C . LEU A 1 268 ? 33.187 3.149 -33.150 1.00 93.00 268 LEU A C 1
ATOM 2168 O O . LEU A 1 268 ? 34.296 2.662 -32.890 1.00 93.00 268 LEU A O 1
ATOM 2172 N N . PRO A 1 269 ? 32.119 2.360 -33.374 1.00 93.19 269 PRO A N 1
ATOM 2173 C CA . PRO A 1 269 ? 32.188 0.902 -33.330 1.00 93.19 269 PRO A CA 1
ATOM 2174 C C . PRO A 1 269 ? 32.975 0.349 -34.522 1.00 93.19 269 PRO A C 1
ATOM 2176 O O . PRO A 1 269 ? 32.976 0.927 -35.608 1.00 93.19 269 PRO A O 1
ATOM 2179 N N . SER A 1 270 ? 33.615 -0.806 -34.357 1.00 90.62 270 SER A N 1
ATOM 2180 C CA . SER A 1 270 ? 34.159 -1.571 -35.485 1.00 90.62 270 SER A CA 1
ATOM 2181 C C . SER A 1 270 ? 33.035 -2.155 -36.344 1.00 90.62 270 SER A C 1
ATOM 2183 O O . SER A 1 270 ? 31.895 -2.288 -35.894 1.00 90.62 270 SER A O 1
ATOM 2185 N N . ILE A 1 271 ? 33.343 -2.570 -37.577 1.00 85.88 271 ILE A N 1
ATOM 2186 C CA . ILE A 1 271 ? 32.327 -3.168 -38.456 1.00 85.88 271 ILE A CA 1
ATOM 2187 C C . ILE A 1 271 ? 31.707 -4.434 -37.848 1.00 85.88 271 ILE A C 1
ATOM 2189 O O . ILE A 1 271 ? 30.528 -4.700 -38.053 1.00 85.88 271 ILE A O 1
ATOM 2193 N N . LYS A 1 272 ? 32.474 -5.207 -37.069 1.00 85.69 272 LYS A N 1
ATOM 2194 C CA . LYS A 1 272 ? 31.981 -6.425 -36.409 1.00 85.69 272 LYS A CA 1
ATOM 2195 C C . LYS A 1 272 ? 30.997 -6.101 -35.288 1.00 85.69 272 LYS A C 1
ATOM 2197 O O . LYS A 1 272 ? 29.966 -6.754 -35.201 1.00 85.69 272 LYS A O 1
ATOM 2202 N N . GLU A 1 273 ? 31.296 -5.085 -34.479 1.00 90.81 273 GLU A N 1
ATOM 2203 C CA . GLU A 1 273 ? 30.423 -4.620 -33.393 1.00 90.81 273 GLU A CA 1
ATOM 2204 C C . GLU A 1 273 ? 29.147 -3.987 -33.950 1.00 90.81 273 GLU A C 1
ATOM 2206 O O . GLU A 1 273 ? 28.051 -4.336 -33.532 1.00 90.81 273 GLU A O 1
ATOM 2211 N N . LEU A 1 274 ? 29.264 -3.110 -34.952 1.00 90.81 274 LEU A N 1
ATOM 2212 C CA . LEU A 1 274 ? 28.103 -2.456 -35.561 1.00 90.81 274 LEU A CA 1
ATOM 2213 C C . LEU A 1 274 ? 27.124 -3.476 -36.161 1.00 90.81 274 LEU A C 1
ATOM 2215 O O . LEU A 1 274 ? 25.909 -3.308 -36.073 1.00 90.81 274 LEU A O 1
ATOM 2219 N N . ARG A 1 275 ? 27.640 -4.571 -36.730 1.00 88.31 275 ARG A N 1
ATOM 2220 C CA . ARG A 1 275 ? 26.809 -5.654 -37.269 1.00 88.31 275 ARG A CA 1
ATOM 2221 C C . ARG A 1 275 ? 25.979 -6.364 -36.207 1.00 88.31 275 ARG A C 1
ATOM 2223 O O . ARG A 1 275 ? 24.904 -6.839 -36.552 1.00 88.31 275 ARG A O 1
ATOM 2230 N N . THR A 1 276 ? 26.404 -6.414 -34.943 1.00 90.94 276 THR A N 1
ATOM 2231 C CA . THR A 1 276 ? 25.615 -7.096 -33.901 1.00 90.94 276 THR A CA 1
ATOM 2232 C C . THR A 1 276 ? 24.331 -6.352 -33.542 1.00 90.94 276 THR A C 1
ATOM 2234 O O . THR A 1 276 ? 23.458 -6.943 -32.912 1.00 90.94 276 THR A O 1
ATOM 2237 N N . LEU A 1 277 ? 24.188 -5.084 -33.951 1.00 93.12 277 LEU A N 1
ATOM 2238 C CA . LEU A 1 277 ? 22.930 -4.338 -33.847 1.00 93.12 277 LEU A CA 1
ATOM 2239 C C . LEU A 1 277 ? 21.893 -4.753 -34.895 1.00 93.12 277 LEU A C 1
ATOM 2241 O O . LEU A 1 277 ? 20.714 -4.431 -34.741 1.00 93.12 277 LEU A O 1
ATOM 2245 N N . VAL A 1 278 ? 22.308 -5.446 -35.962 1.00 92.38 278 VAL A N 1
ATOM 2246 C CA . VAL A 1 278 ? 21.389 -5.834 -37.029 1.00 92.38 278 VAL A CA 1
ATOM 2247 C C . VAL A 1 278 ? 20.429 -6.901 -36.520 1.00 92.38 278 VAL A C 1
ATOM 2249 O O . VAL A 1 278 ? 20.831 -8.004 -36.142 1.00 92.38 278 VAL A O 1
ATOM 2252 N N . TYR A 1 279 ? 19.151 -6.545 -36.555 1.00 93.31 279 TYR A N 1
ATOM 2253 C CA . TYR A 1 279 ? 18.017 -7.356 -36.144 1.00 93.31 279 TYR A CA 1
ATOM 2254 C C . TYR A 1 279 ? 17.032 -7.460 -37.304 1.00 93.31 279 TYR A C 1
ATOM 2256 O O . TYR A 1 279 ? 16.551 -6.443 -37.813 1.00 93.31 279 TYR A O 1
ATOM 2264 N N . CYS A 1 280 ? 16.721 -8.687 -37.711 1.00 92.44 280 CYS A N 1
ATOM 2265 C CA . CYS A 1 280 ? 15.764 -8.947 -38.779 1.00 92.44 280 CYS A CA 1
ATOM 2266 C C . CYS A 1 280 ? 14.423 -9.324 -38.155 1.00 92.44 280 CYS A C 1
ATOM 2268 O O . CYS A 1 280 ? 14.314 -10.366 -37.507 1.00 92.44 280 CYS A O 1
ATOM 2270 N N . SER A 1 281 ? 13.391 -8.501 -38.356 1.00 92.31 281 SER A N 1
ATOM 2271 C CA . SER A 1 281 ? 12.077 -8.731 -37.737 1.00 92.31 281 SER A CA 1
ATOM 2272 C C . SER A 1 281 ? 11.350 -9.977 -38.253 1.00 92.31 281 SER A C 1
ATOM 2274 O O . SER A 1 281 ? 10.443 -10.463 -37.586 1.00 92.31 281 SER A O 1
ATOM 2276 N N . ASN A 1 282 ? 11.802 -10.561 -39.367 1.00 91.38 282 ASN A N 1
ATOM 2277 C CA . ASN A 1 282 ? 11.355 -11.870 -39.853 1.00 91.38 282 ASN A CA 1
ATOM 2278 C C . ASN A 1 282 ? 12.119 -13.070 -39.278 1.00 91.38 282 ASN A C 1
ATOM 2280 O O . ASN A 1 282 ? 11.853 -14.207 -39.667 1.00 91.38 282 ASN A O 1
ATOM 2284 N N . GLY A 1 283 ? 13.103 -12.835 -38.407 1.00 87.88 283 GLY A N 1
ATOM 2285 C CA . GLY A 1 283 ? 13.900 -13.890 -37.792 1.00 87.88 283 GLY A CA 1
ATOM 2286 C C . GLY A 1 283 ? 14.952 -14.528 -38.708 1.00 87.88 283 GLY A C 1
ATOM 2287 O O . GLY A 1 283 ? 15.549 -15.530 -38.314 1.00 87.88 283 GLY A O 1
ATOM 2288 N N . LYS A 1 284 ? 15.209 -13.985 -39.910 1.00 85.50 284 LYS A N 1
ATOM 2289 C CA . LYS A 1 284 ? 16.061 -14.622 -40.931 1.00 85.50 284 LYS A CA 1
ATOM 2290 C C . LYS A 1 284 ? 17.241 -13.741 -41.384 1.00 85.50 284 LYS A C 1
ATOM 2292 O O . LYS A 1 284 ? 17.085 -12.951 -42.312 1.00 85.50 284 LYS A O 1
ATOM 2297 N N . PRO A 1 285 ? 18.446 -13.925 -40.817 1.00 83.12 285 PRO A N 1
ATOM 2298 C CA . PRO A 1 285 ? 18.683 -14.496 -39.489 1.00 83.12 285 PRO A CA 1
ATOM 2299 C C . PRO A 1 285 ? 18.195 -13.534 -38.395 1.00 83.12 285 PRO A C 1
ATOM 2301 O O . PRO A 1 285 ? 18.159 -12.329 -38.598 1.00 83.12 285 PRO A O 1
ATOM 2304 N N . HIS A 1 286 ? 17.839 -14.044 -37.217 1.00 82.06 286 HIS A N 1
ATOM 2305 C CA . HIS A 1 286 ? 17.249 -13.229 -36.147 1.00 82.06 286 HIS A CA 1
ATOM 2306 C C . HIS A 1 286 ? 18.165 -12.072 -35.695 1.00 82.06 286 HIS A C 1
ATOM 2308 O O . HIS A 1 286 ? 17.730 -10.923 -35.629 1.00 82.06 286 HIS A O 1
ATOM 2314 N N . TYR A 1 287 ? 19.447 -12.365 -35.471 1.00 86.44 287 TYR A N 1
ATOM 2315 C CA . TYR A 1 287 ? 20.515 -11.385 -35.267 1.00 86.44 287 TYR A CA 1
ATOM 2316 C C . TYR A 1 287 ? 21.715 -11.755 -36.136 1.00 86.44 287 TYR A C 1
ATOM 2318 O O . TYR A 1 287 ? 21.989 -12.942 -36.336 1.00 86.44 287 TYR A O 1
ATOM 2326 N N . LEU A 1 288 ? 22.467 -10.760 -36.612 1.00 83.69 288 LEU A N 1
ATOM 2327 C CA . LEU A 1 288 ? 23.754 -11.029 -37.255 1.00 83.69 288 LEU A CA 1
ATOM 2328 C C . LEU A 1 288 ? 24.835 -11.356 -36.217 1.00 83.69 288 LEU A C 1
ATOM 2330 O O . LEU A 1 288 ? 24.905 -10.761 -35.140 1.00 83.69 288 LEU A O 1
ATOM 2334 N N . SER A 1 289 ? 25.702 -12.308 -36.564 1.00 71.25 289 SER A N 1
ATOM 2335 C CA . SER A 1 289 ? 26.889 -12.636 -35.771 1.00 71.25 289 SER A CA 1
ATOM 2336 C C . SER A 1 289 ? 28.040 -11.661 -36.063 1.00 71.25 289 SER A C 1
ATOM 2338 O O . SER A 1 289 ? 28.039 -10.957 -37.076 1.00 71.25 289 SER A O 1
ATOM 2340 N N . MET A 1 290 ? 29.064 -11.644 -35.200 1.00 64.94 290 MET A N 1
ATOM 2341 C CA . MET A 1 290 ? 30.318 -10.911 -35.462 1.00 64.94 290 MET A CA 1
ATOM 2342 C C . MET A 1 290 ? 31.134 -11.505 -36.630 1.00 64.94 290 MET A C 1
ATOM 2344 O O . MET A 1 290 ? 32.146 -10.924 -37.036 1.00 64.94 290 MET A O 1
ATOM 2348 N N . GLY A 1 291 ? 30.734 -12.677 -37.134 1.00 60.97 291 GLY A N 1
ATOM 2349 C CA . GLY A 1 291 ? 31.397 -13.422 -38.196 1.00 60.97 291 GLY A CA 1
ATOM 2350 C C . GLY A 1 291 ? 30.739 -13.241 -39.562 1.00 60.97 291 GLY A C 1
ATOM 2351 O O . GLY A 1 291 ? 29.674 -12.641 -39.710 1.00 60.97 291 GLY A O 1
ATOM 2352 N N . LYS A 1 292 ? 31.411 -13.766 -40.582 1.00 61.59 292 LYS A N 1
ATOM 2353 C CA . LYS A 1 292 ? 30.837 -13.923 -41.918 1.00 61.59 292 LYS A CA 1
ATOM 2354 C C . LYS A 1 292 ? 29.951 -15.168 -41.943 1.00 61.59 292 LYS A C 1
ATOM 2356 O O . LYS A 1 292 ? 30.105 -16.044 -41.092 1.00 61.59 292 LYS A O 1
ATOM 2361 N N . ASP A 1 293 ? 29.023 -15.233 -42.890 1.00 62.91 293 ASP A N 1
ATOM 2362 C CA . ASP A 1 293 ? 28.283 -16.471 -43.133 1.00 62.91 293 ASP A CA 1
ATOM 2363 C C . ASP A 1 293 ? 29.221 -17.589 -43.644 1.00 62.91 293 ASP A C 1
ATOM 2365 O O . ASP A 1 293 ? 30.408 -17.364 -43.905 1.00 62.91 293 ASP A O 1
ATOM 2369 N N . ALA A 1 294 ? 28.692 -18.808 -43.797 1.00 59.94 294 ALA A N 1
ATOM 2370 C CA . ALA A 1 294 ? 29.447 -19.961 -44.303 1.00 59.94 294 ALA A CA 1
ATOM 2371 C C . ALA A 1 294 ? 30.070 -19.731 -45.699 1.00 59.94 294 ALA A C 1
ATOM 2373 O O . ALA A 1 294 ? 30.988 -20.450 -46.083 1.00 59.94 294 ALA A O 1
ATOM 2374 N N . ASN A 1 295 ? 29.614 -18.708 -46.428 1.00 61.84 295 ASN A N 1
ATOM 2375 C CA . ASN A 1 295 ? 30.088 -18.329 -47.755 1.00 61.84 295 ASN A CA 1
ATOM 2376 C C . ASN A 1 295 ? 31.059 -17.137 -47.717 1.00 61.84 295 ASN A C 1
ATOM 2378 O O . ASN A 1 295 ? 31.326 -16.527 -48.751 1.00 61.84 295 ASN A O 1
ATOM 2382 N N . ASN A 1 296 ? 31.594 -16.784 -46.539 1.00 60.31 296 ASN A N 1
ATOM 2383 C CA . ASN A 1 296 ? 32.508 -15.655 -46.341 1.00 60.31 296 ASN A CA 1
ATOM 2384 C C . ASN A 1 296 ? 31.897 -14.300 -46.769 1.00 60.31 296 ASN A C 1
ATOM 2386 O O . ASN A 1 296 ? 32.630 -13.330 -47.003 1.00 60.31 296 ASN A O 1
ATOM 2390 N N . ASN A 1 297 ? 30.565 -14.225 -46.817 1.00 62.53 297 ASN A N 1
ATOM 2391 C CA . ASN A 1 297 ? 29.807 -13.050 -47.197 1.00 62.53 297 ASN A CA 1
ATOM 2392 C C . ASN A 1 297 ? 29.203 -12.364 -45.977 1.00 62.53 297 ASN A C 1
ATOM 2394 O O . ASN A 1 297 ? 28.972 -12.926 -44.902 1.00 62.53 297 ASN A O 1
ATOM 2398 N N . TYR A 1 298 ? 28.944 -11.080 -46.170 1.00 60.25 298 TYR A N 1
ATOM 2399 C CA . TYR A 1 298 ? 28.162 -10.285 -45.254 1.00 60.25 298 TYR A CA 1
ATOM 2400 C C . TYR A 1 298 ? 26.682 -10.397 -45.635 1.00 60.25 298 TYR A C 1
ATOM 2402 O O . TYR A 1 298 ? 26.128 -9.458 -46.200 1.00 60.25 298 TYR A O 1
ATOM 2410 N N . SER A 1 299 ? 26.024 -11.519 -45.329 1.00 68.62 299 SER A N 1
ATOM 2411 C CA . SER A 1 299 ? 24.575 -11.631 -45.537 1.00 68.62 299 SER A CA 1
ATOM 2412 C C . SER A 1 299 ? 23.823 -10.645 -44.634 1.00 68.62 299 SER A C 1
ATOM 2414 O O . SER A 1 299 ? 24.111 -10.550 -43.437 1.00 68.62 299 SER A O 1
ATOM 2416 N N . GLY A 1 300 ? 22.892 -9.884 -45.213 1.00 78.81 300 GLY A N 1
ATOM 2417 C CA . GLY A 1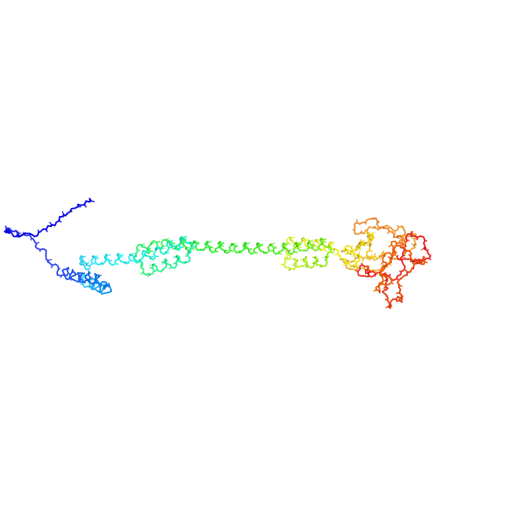 300 ? 21.913 -9.081 -44.477 1.00 78.81 300 GLY A CA 1
ATOM 2418 C C . GLY A 1 300 ? 20.694 -9.912 -44.071 1.00 78.81 300 GLY A C 1
ATOM 2419 O O . GLY A 1 300 ? 20.745 -11.143 -44.062 1.00 78.81 300 GLY A O 1
ATOM 2420 N N . CYS A 1 301 ? 19.592 -9.235 -43.759 1.00 87.38 301 CYS A N 1
ATOM 2421 C CA . CYS A 1 301 ? 18.301 -9.894 -43.583 1.00 87.38 301 CYS A CA 1
ATOM 2422 C C . CYS A 1 301 ? 17.836 -10.525 -44.902 1.00 87.38 301 CYS A C 1
ATOM 2424 O O . CYS A 1 301 ? 18.024 -9.947 -45.971 1.00 87.38 301 CYS A O 1
ATOM 2426 N N . GLN A 1 302 ? 17.261 -11.722 -44.830 1.00 87.94 302 GLN A N 1
ATOM 2427 C CA . GLN A 1 302 ? 16.693 -12.406 -45.988 1.00 87.94 302 GLN A CA 1
ATOM 2428 C C . GLN A 1 302 ? 15.344 -11.781 -46.352 1.00 87.94 302 GLN A C 1
ATOM 2430 O O . GLN A 1 302 ? 14.544 -11.497 -45.460 1.00 87.94 302 GLN A O 1
ATOM 2435 N N . GLY A 1 303 ? 15.078 -11.634 -47.650 1.00 86.81 303 GLY A N 1
ATOM 2436 C CA . GLY A 1 303 ? 13.830 -11.071 -48.174 1.00 86.81 303 GLY A CA 1
ATOM 2437 C C . GLY A 1 303 ? 13.925 -9.594 -48.561 1.00 86.81 303 GLY A C 1
ATOM 2438 O O . GLY A 1 303 ? 14.988 -8.976 -48.502 1.00 86.81 303 GLY A O 1
ATOM 2439 N N . GLU A 1 304 ? 12.803 -9.039 -49.003 1.00 86.50 304 GLU A N 1
ATOM 2440 C CA . GLU A 1 304 ? 12.673 -7.651 -49.433 1.00 86.50 304 GLU A CA 1
ATOM 2441 C C . GLU A 1 304 ? 12.522 -6.692 -48.240 1.00 86.50 304 GLU A C 1
ATOM 2443 O O . GLU A 1 304 ? 11.583 -6.781 -47.442 1.00 86.50 304 GLU A O 1
ATOM 2448 N N . SER A 1 305 ? 13.414 -5.702 -48.149 1.00 87.81 305 SER A N 1
ATOM 2449 C CA . SER A 1 305 ? 13.338 -4.640 -47.137 1.00 87.81 305 SER A CA 1
ATOM 2450 C C . SER A 1 305 ? 12.034 -3.848 -47.236 1.00 87.81 305 SER A C 1
ATOM 2452 O O . SER A 1 305 ? 11.659 -3.384 -48.310 1.00 87.81 305 SER A O 1
ATOM 2454 N N . GLY A 1 306 ? 11.370 -3.637 -46.100 1.00 87.12 306 GLY A N 1
ATOM 2455 C CA . GLY A 1 306 ? 10.090 -2.931 -46.008 1.00 87.12 306 GLY A CA 1
ATOM 2456 C C . GLY A 1 306 ? 8.864 -3.790 -46.333 1.00 87.12 306 GLY A C 1
ATOM 2457 O O . GLY A 1 306 ? 7.749 -3.335 -46.086 1.00 87.12 306 GLY A O 1
ATOM 2458 N N . LYS A 1 307 ? 9.053 -5.015 -46.843 1.00 90.12 307 LYS A N 1
ATOM 2459 C CA . LYS A 1 307 ? 7.981 -6.004 -47.026 1.00 90.12 307 LYS A CA 1
ATOM 2460 C C . LYS A 1 307 ? 8.167 -7.198 -46.101 1.00 90.12 307 LYS A C 1
ATOM 2462 O O . LYS A 1 307 ? 7.320 -7.450 -45.253 1.00 90.12 307 LYS A O 1
ATOM 2467 N N . ASP A 1 308 ? 9.298 -7.885 -46.238 1.00 91.56 308 ASP A N 1
ATOM 2468 C CA . ASP A 1 308 ? 9.610 -9.084 -45.464 1.00 91.56 308 ASP A CA 1
ATOM 2469 C C . ASP A 1 308 ? 10.239 -8.741 -44.119 1.00 91.56 308 ASP A C 1
ATOM 2471 O O . ASP A 1 308 ? 10.091 -9.499 -43.171 1.00 91.56 308 ASP A O 1
ATOM 2475 N N . HIS A 1 309 ? 10.953 -7.621 -44.009 1.00 90.69 309 HIS A N 1
ATOM 2476 C CA . HIS A 1 309 ? 11.554 -7.182 -42.753 1.00 90.69 309 HIS A CA 1
ATOM 2477 C C . HIS A 1 309 ? 11.556 -5.660 -42.616 1.00 90.69 309 HIS A C 1
ATOM 2479 O O . HIS A 1 309 ? 11.493 -4.909 -43.590 1.00 90.69 309 HIS A O 1
ATOM 2485 N N . ASP A 1 310 ? 11.697 -5.197 -41.380 1.00 91.06 310 ASP A N 1
ATOM 2486 C CA . ASP A 1 310 ? 11.759 -3.783 -41.044 1.00 91.06 310 ASP A CA 1
ATOM 2487 C C . ASP A 1 310 ? 12.967 -3.062 -41.650 1.00 91.06 310 ASP A C 1
ATOM 2489 O O . ASP A 1 310 ? 14.059 -3.621 -41.766 1.00 91.06 310 ASP A O 1
ATOM 2493 N N . GLN A 1 311 ? 12.777 -1.775 -41.952 1.00 89.81 311 GLN A N 1
ATOM 2494 C CA . GLN A 1 311 ? 13.850 -0.828 -42.249 1.00 89.81 311 GLN A CA 1
ATOM 2495 C C . GLN A 1 311 ? 13.808 0.359 -41.259 1.00 89.81 311 GLN A C 1
ATOM 2497 O O . GLN A 1 311 ? 12.727 0.928 -41.070 1.00 89.81 311 GLN A O 1
ATOM 2502 N N . PRO A 1 312 ? 14.930 0.745 -40.617 1.00 92.44 312 PRO A N 1
ATOM 2503 C CA . PRO A 1 312 ? 16.187 -0.006 -40.545 1.00 92.44 312 PRO A CA 1
ATOM 2504 C C . PRO A 1 312 ? 16.026 -1.353 -39.821 1.00 92.44 312 PRO A C 1
ATOM 2506 O O . PRO A 1 312 ? 15.127 -1.529 -38.997 1.00 92.44 312 PRO A O 1
ATOM 2509 N N . THR A 1 313 ? 16.930 -2.284 -40.122 1.00 92.50 313 THR A N 1
ATOM 2510 C CA . THR A 1 313 ? 17.003 -3.638 -39.551 1.00 92.50 313 THR A CA 1
ATOM 2511 C C . THR A 1 313 ? 17.660 -3.609 -38.170 1.00 92.50 313 THR A C 1
ATOM 2513 O O . THR A 1 313 ? 18.798 -4.041 -37.998 1.00 92.50 313 THR A O 1
ATOM 2516 N N . ILE A 1 314 ? 16.981 -3.017 -37.193 1.00 94.19 314 ILE A N 1
ATOM 2517 C CA . ILE A 1 314 ? 17.436 -2.855 -35.806 1.00 94.19 314 ILE A CA 1
ATOM 2518 C C . ILE A 1 314 ? 16.239 -3.040 -34.867 1.00 94.19 314 ILE A C 1
ATOM 2520 O O . ILE A 1 314 ? 15.090 -2.895 -35.286 1.00 94.19 314 ILE A O 1
ATOM 2524 N N . VAL A 1 315 ? 16.474 -3.343 -33.588 1.00 95.69 315 VAL A N 1
ATOM 2525 C CA . VAL A 1 315 ? 15.399 -3.387 -32.582 1.00 95.69 315 VAL A CA 1
ATOM 2526 C C . VAL A 1 315 ? 14.880 -1.966 -32.334 1.00 95.69 315 VAL A C 1
ATOM 2528 O O . VAL A 1 315 ? 15.325 -1.286 -31.412 1.00 95.69 315 VAL A O 1
ATOM 2531 N N . LYS A 1 316 ? 13.929 -1.504 -33.154 1.00 94.81 316 LYS A N 1
ATOM 2532 C CA . LYS A 1 316 ? 13.396 -0.127 -33.136 1.00 94.81 316 LYS A CA 1
ATOM 2533 C C . LYS A 1 316 ? 12.814 0.297 -31.783 1.00 94.81 316 LYS A C 1
ATOM 2535 O O . LYS A 1 316 ? 12.830 1.474 -31.449 1.00 94.81 316 LYS A O 1
ATOM 2540 N N . ALA A 1 317 ? 12.332 -0.652 -30.978 1.00 94.25 317 ALA A N 1
ATOM 2541 C CA . ALA A 1 317 ? 11.857 -0.367 -29.623 1.00 94.25 317 ALA A CA 1
ATOM 2542 C C . ALA A 1 317 ? 12.994 0.073 -28.672 1.00 94.25 317 ALA A C 1
ATOM 2544 O O . ALA A 1 317 ? 12.780 0.864 -27.755 1.00 94.25 317 ALA A O 1
ATOM 2545 N N . ILE A 1 318 ? 14.221 -0.402 -28.910 1.00 96.19 318 ILE A N 1
ATOM 2546 C CA . ILE A 1 318 ? 15.422 0.016 -28.176 1.00 96.19 318 ILE A CA 1
ATOM 2547 C C . ILE A 1 318 ? 16.089 1.200 -28.872 1.00 96.19 318 ILE A C 1
ATOM 2549 O O . ILE A 1 318 ? 16.484 2.140 -28.193 1.00 96.19 318 ILE A O 1
ATOM 2553 N N . PHE A 1 319 ? 16.148 1.207 -30.199 1.00 96.69 319 PHE A N 1
ATOM 2554 C CA . PHE A 1 319 ? 16.758 2.268 -31.002 1.00 96.69 319 PHE A CA 1
ATOM 2555 C C . PHE A 1 319 ? 15.675 2.990 -31.822 1.00 96.69 319 PHE A C 1
ATOM 2557 O O . PHE A 1 319 ? 15.485 2.698 -33.005 1.00 96.69 319 PHE A O 1
ATOM 2564 N N . PRO A 1 320 ? 14.875 3.872 -31.195 1.00 96.25 320 PRO A N 1
ATOM 2565 C CA . PRO A 1 320 ? 13.764 4.522 -31.874 1.00 96.25 320 PRO A CA 1
ATOM 2566 C C . PRO A 1 320 ? 14.258 5.615 -32.820 1.00 96.25 320 PRO A C 1
ATOM 2568 O O . PRO A 1 320 ? 15.282 6.253 -32.583 1.00 96.25 320 PRO A O 1
ATOM 2571 N N . ASN A 1 321 ? 13.496 5.866 -33.886 1.00 95.69 321 ASN A N 1
ATOM 2572 C CA . ASN A 1 321 ? 13.789 6.899 -34.887 1.00 95.69 321 ASN A CA 1
ATOM 2573 C C . ASN A 1 321 ? 15.203 6.812 -35.491 1.00 95.69 321 ASN A C 1
ATOM 2575 O O . ASN A 1 321 ? 15.745 7.822 -35.948 1.00 95.69 321 ASN A O 1
ATOM 2579 N N . THR A 1 322 ? 15.798 5.614 -35.520 1.00 95.69 322 THR A N 1
ATOM 2580 C CA . THR A 1 322 ? 17.048 5.364 -36.240 1.00 95.69 322 THR A CA 1
ATOM 2581 C C . THR A 1 322 ? 16.829 5.597 -37.741 1.00 95.69 322 THR A C 1
ATOM 2583 O O . THR A 1 322 ? 15.907 5.016 -38.322 1.00 95.69 322 THR A O 1
ATOM 2586 N N . PRO A 1 323 ? 17.649 6.430 -38.400 1.00 94.00 323 PRO A N 1
ATOM 2587 C CA . PRO A 1 323 ? 17.578 6.618 -39.844 1.00 94.00 323 PRO A CA 1
ATOM 2588 C C . PRO A 1 323 ? 17.860 5.331 -40.632 1.00 94.00 323 PRO A C 1
ATOM 2590 O O . PRO A 1 323 ? 18.769 4.577 -40.303 1.00 94.00 323 PRO A O 1
ATOM 2593 N N . SER A 1 324 ? 17.171 5.139 -41.758 1.00 89.81 324 SER A N 1
ATOM 2594 C CA . SER A 1 324 ? 17.369 3.998 -42.673 1.00 89.81 324 SER A CA 1
ATOM 2595 C C . SER A 1 324 ? 18.652 4.055 -43.527 1.00 89.81 324 SER A C 1
ATOM 2597 O O . SER A 1 324 ? 18.763 3.326 -44.511 1.00 89.81 324 SER A O 1
ATOM 2599 N N . GLY A 1 325 ? 19.591 4.957 -43.221 1.00 85.44 325 GLY A N 1
ATOM 2600 C CA . GLY A 1 325 ? 20.805 5.168 -44.016 1.00 85.44 325 GLY A CA 1
ATOM 2601 C C . GLY A 1 325 ? 22.016 4.364 -43.537 1.00 85.44 325 GLY A C 1
ATOM 2602 O O . GLY A 1 325 ? 21.910 3.484 -42.688 1.00 85.44 325 GLY A O 1
ATOM 2603 N N . ARG A 1 326 ? 23.186 4.669 -44.108 1.00 85.25 326 ARG A N 1
ATOM 2604 C CA . ARG A 1 326 ? 24.458 4.027 -43.747 1.00 85.25 326 ARG A CA 1
ATOM 2605 C C . ARG A 1 326 ? 25.026 4.642 -42.469 1.00 85.25 326 ARG A C 1
ATOM 2607 O O . ARG A 1 326 ? 24.964 5.858 -42.303 1.00 85.25 326 ARG A O 1
ATOM 2614 N N . PHE A 1 327 ? 25.626 3.800 -41.637 1.00 90.31 327 PHE A N 1
ATOM 2615 C CA . PHE A 1 327 ? 26.328 4.190 -40.416 1.00 90.31 327 PHE A CA 1
ATOM 2616 C C . PHE A 1 327 ? 27.819 3.931 -40.560 1.00 90.31 327 PHE A C 1
ATOM 2618 O O . PHE A 1 327 ? 28.229 2.941 -41.175 1.00 90.31 327 PHE A O 1
ATOM 2625 N N . TRP A 1 328 ? 28.624 4.822 -39.989 1.00 91.06 328 TRP A N 1
ATOM 2626 C CA . TRP A 1 328 ? 30.070 4.664 -39.996 1.00 91.06 328 TRP A CA 1
ATOM 2627 C C . TRP A 1 328 ? 30.550 3.570 -39.040 1.00 91.06 328 TRP A C 1
ATOM 2629 O O . TRP A 1 328 ? 29.989 3.358 -37.967 1.00 91.06 328 TRP A O 1
ATOM 2639 N N . SER A 1 329 ? 31.645 2.910 -39.419 1.00 89.69 329 SER A N 1
ATOM 2640 C CA . SER A 1 329 ? 32.429 2.055 -38.526 1.00 89.69 329 SER A CA 1
ATOM 2641 C C . SER A 1 329 ? 33.888 2.506 -38.527 1.00 89.69 329 SER A C 1
ATOM 2643 O O . SER A 1 329 ? 34.338 3.131 -39.486 1.00 89.69 329 SER A O 1
ATOM 2645 N N . SER A 1 330 ? 34.648 2.169 -37.490 1.00 89.38 330 SER A N 1
ATOM 2646 C CA . SER A 1 330 ? 36.084 2.465 -37.406 1.00 89.38 330 SER A CA 1
ATOM 2647 C C . SER A 1 330 ? 36.945 1.597 -38.334 1.00 89.38 330 SER A C 1
ATOM 2649 O O . SER A 1 330 ? 38.136 1.856 -38.487 1.00 89.38 330 SER A O 1
ATOM 2651 N N . SER A 1 331 ? 36.364 0.579 -38.978 1.00 84.25 331 SER A N 1
ATOM 2652 C CA . SER A 1 331 ? 37.066 -0.298 -39.921 1.00 84.25 331 SER A CA 1
ATOM 2653 C C . SER A 1 331 ? 37.181 0.341 -41.320 1.00 84.25 331 SER A C 1
ATOM 2655 O O . SER A 1 331 ? 36.242 1.008 -41.755 1.00 84.25 331 SER A O 1
ATOM 2657 N N . PRO A 1 332 ? 38.299 0.139 -42.048 1.00 67.88 332 PRO A N 1
ATOM 2658 C CA . PRO A 1 332 ? 38.569 0.802 -43.325 1.00 67.88 332 PRO A CA 1
ATOM 2659 C C . PRO A 1 332 ? 37.695 0.244 -44.463 1.00 67.88 332 PRO A C 1
ATOM 2661 O O . PRO A 1 332 ? 38.038 -0.746 -45.107 1.00 67.88 332 PRO A O 1
ATOM 2664 N N . HIS A 1 333 ? 36.542 0.872 -44.688 1.00 62.81 333 HIS A N 1
ATOM 2665 C CA . HIS A 1 333 ? 35.701 0.755 -45.887 1.00 62.81 333 HIS A CA 1
ATOM 2666 C C . HIS A 1 333 ? 34.828 2.016 -45.962 1.00 62.81 333 HIS A C 1
ATOM 2668 O O . HIS A 1 333 ? 33.769 2.078 -45.333 1.00 62.81 333 HIS A O 1
ATOM 2674 N N . ALA A 1 334 ? 35.311 3.059 -46.644 1.00 54.75 334 ALA A N 1
ATOM 2675 C CA . ALA A 1 334 ? 34.756 4.404 -46.512 1.00 54.75 334 ALA A CA 1
ATOM 2676 C C . ALA A 1 334 ? 34.666 5.185 -47.831 1.00 54.75 334 ALA A C 1
ATOM 2678 O O . ALA A 1 334 ? 35.292 6.228 -47.981 1.00 54.75 334 ALA A O 1
ATOM 2679 N N . ASP A 1 335 ? 33.818 4.720 -48.750 1.00 52.12 335 ASP A N 1
ATOM 2680 C CA . ASP A 1 335 ? 33.646 5.380 -50.054 1.00 52.12 335 ASP A CA 1
ATOM 2681 C C . ASP A 1 335 ? 32.439 6.349 -50.110 1.00 52.12 335 ASP A C 1
ATOM 2683 O O . ASP A 1 335 ? 32.260 7.049 -51.104 1.00 52.12 335 ASP A O 1
ATOM 2687 N N . MET A 1 336 ? 31.587 6.432 -49.067 1.00 56.19 336 MET A N 1
ATOM 2688 C CA . MET A 1 336 ? 30.370 7.279 -49.066 1.00 56.19 336 MET A CA 1
ATOM 2689 C C . MET A 1 336 ? 30.000 7.865 -47.688 1.00 56.19 336 MET A C 1
ATOM 2691 O O . MET A 1 336 ? 30.057 7.119 -46.715 1.00 56.19 336 MET A O 1
ATOM 2695 N N . PRO A 1 337 ? 29.515 9.128 -47.587 1.00 57.16 337 PRO A N 1
ATOM 2696 C CA . PRO A 1 337 ? 29.083 9.749 -46.326 1.00 57.16 337 PRO A CA 1
ATOM 2697 C C . PRO A 1 337 ? 28.045 8.929 -45.541 1.00 57.16 337 PRO A C 1
ATOM 2699 O O . PRO A 1 337 ? 26.999 8.557 -46.079 1.00 57.16 337 PRO A O 1
ATOM 2702 N N . GLY A 1 338 ? 28.315 8.705 -44.255 1.00 66.19 338 GLY A N 1
ATOM 2703 C CA . GLY A 1 338 ? 27.450 8.022 -43.288 1.00 66.19 338 GLY A CA 1
ATOM 2704 C C . GLY A 1 338 ? 26.925 8.949 -42.185 1.00 66.19 338 GLY A C 1
ATOM 2705 O O . GLY A 1 338 ? 27.362 10.099 -42.056 1.00 66.19 338 GLY A O 1
ATOM 2706 N N . MET A 1 339 ? 25.947 8.443 -41.431 1.00 71.88 339 MET A N 1
ATOM 2707 C CA . MET A 1 339 ? 25.381 9.063 -40.223 1.00 71.88 339 MET A CA 1
ATOM 2708 C C . MET A 1 339 ? 26.075 8.596 -38.945 1.00 71.88 339 MET A C 1
ATOM 2710 O O . MET A 1 339 ? 26.699 7.506 -38.975 1.00 71.88 339 MET A O 1
#

Secondary structure (DSSP, 8-state):
---------------------------HHHHHHHHHHHHHHHHHHTT-HHHHHHHHHHHHHH-TTSHHHHHHHHHHHHHHHHHHHHHHHHHHHHHHTT-HHHHHHHHHHHHHH-TTSHHHHHHHHHHHHHHHHHHHHHHHHHHHHHHHHHHHHHHHHHHHHHHHHHHHHTT-HHHHHHHHHHHHHH-TTSHHHHHHHHHHTT--EEETTEEE-TTSEEEETTT--EEESSPTT-EE-SSSEES-PPPB-HHHHHT--EEETTEEEE-PPPHHHHHTT-B-TT-TTSB--SS--TTSS----SS-BTTTB-SS-S-TTTSTT--SS----SSS--SS-B-